Protein AF-A0A9P3ENT2-F1 (afdb_monomer_lite)

Radius of gyration: 19.98 Å; chains: 1; bounding box: 58×44×57 Å

Secondary structure (DSSP, 8-state):
-PPPPHHHHHHHHHHHHHHTT-HHHHHHHHHHHHHHHHHHHHHHHHHHHHHHHTT--S----SS-TT---------S--HHHHHHHHHHHHHHHHHHHHHHHHHHHHHTS-HHHHHHHHHHHHHHHHHHHHTTTTS-----S---HHHHHHHHHHHHHHHHHHHHHHHHHHHHT---SS-GGG--PBPPPPHHHHT-SSHHHHHHHHHHH-----BHHHHHHHHHTT-----

Structure (mmCIF, N/CA/C/O backbone):
data_AF-A0A9P3ENT2-F1
#
_entry.id   AF-A0A9P3ENT2-F1
#
loop_
_atom_site.group_PDB
_atom_site.id
_atom_site.type_symbol
_atom_site.label_atom_id
_atom_site.label_alt_id
_atom_site.label_comp_id
_atom_site.label_asym_id
_atom_site.label_entity_id
_atom_site.label_seq_id
_atom_site.pdbx_PDB_ins_code
_atom_site.Cartn_x
_atom_site.Cartn_y
_atom_site.Cartn_z
_atom_site.occupancy
_atom_site.B_iso_or_equiv
_atom_site.auth_seq_id
_atom_site.auth_comp_id
_atom_site.auth_asym_id
_atom_site.auth_atom_id
_atom_site.pdbx_PDB_model_num
ATOM 1 N N . MET A 1 1 ? 5.872 17.452 -9.840 1.00 39.31 1 MET A N 1
ATOM 2 C CA . MET A 1 1 ? 6.076 16.767 -8.551 1.00 39.31 1 MET A CA 1
ATOM 3 C C . MET A 1 1 ? 4.708 16.609 -7.936 1.00 39.31 1 MET A C 1
ATOM 5 O O . MET A 1 1 ? 4.062 17.626 -7.708 1.00 39.31 1 MET A O 1
ATOM 9 N N . ASP A 1 2 ? 4.246 15.378 -7.755 1.00 59.34 2 ASP A N 1
ATOM 10 C CA . ASP A 1 2 ? 2.979 15.128 -7.073 1.00 59.34 2 ASP A CA 1
ATOM 11 C C . ASP A 1 2 ? 3.097 15.637 -5.634 1.00 59.34 2 ASP A C 1
ATOM 13 O O . ASP A 1 2 ? 4.066 15.344 -4.931 1.00 59.34 2 ASP A O 1
ATOM 17 N N . THR A 1 3 ? 2.156 16.476 -5.215 1.00 83.50 3 THR A N 1
ATOM 18 C CA . THR A 1 3 ? 2.138 17.027 -3.863 1.00 83.50 3 THR A CA 1
ATOM 19 C C . THR A 1 3 ? 1.815 15.916 -2.868 1.00 83.50 3 THR A C 1
ATOM 21 O O . THR A 1 3 ? 0.829 15.189 -3.013 1.00 83.50 3 THR A O 1
ATOM 24 N N . LEU A 1 4 ? 2.666 15.772 -1.851 1.00 90.00 4 LEU A N 1
ATOM 25 C CA . LEU A 1 4 ? 2.459 14.804 -0.781 1.00 90.00 4 LEU A CA 1
ATOM 26 C C . LEU A 1 4 ? 1.213 15.184 0.027 1.00 90.00 4 LEU A C 1
ATOM 28 O O . LEU A 1 4 ? 1.087 16.310 0.512 1.00 90.00 4 LEU A O 1
ATOM 32 N N . ALA A 1 5 ? 0.294 14.239 0.179 1.00 94.00 5 ALA A N 1
ATOM 33 C CA . ALA A 1 5 ? -0.935 14.406 0.926 1.00 94.00 5 ALA A CA 1
ATOM 34 C C . ALA A 1 5 ? -0.629 14.601 2.421 1.00 94.00 5 ALA A C 1
ATOM 36 O O . ALA A 1 5 ? 0.235 13.910 2.973 1.00 94.00 5 ALA A O 1
ATOM 37 N N . PRO A 1 6 ? -1.346 15.508 3.108 1.00 95.62 6 PRO A N 1
ATOM 38 C CA . PRO A 1 6 ? -1.098 15.789 4.517 1.00 95.62 6 PRO A CA 1
ATOM 39 C C . PRO A 1 6 ? -1.309 14.555 5.398 1.00 95.62 6 PRO A C 1
ATOM 41 O O . PRO A 1 6 ? -0.536 14.339 6.325 1.00 95.62 6 PRO A O 1
ATOM 44 N N . GLU A 1 7 ? -2.297 13.707 5.102 1.00 95.94 7 GLU A N 1
ATOM 45 C CA . GLU A 1 7 ? -2.526 12.475 5.858 1.00 95.94 7 GLU A CA 1
ATOM 46 C C . GLU A 1 7 ? -1.346 11.495 5.781 1.00 95.94 7 GLU A C 1
ATOM 48 O O . GLU A 1 7 ? -0.978 10.904 6.800 1.00 95.94 7 GLU A O 1
ATOM 53 N N . LEU A 1 8 ? -0.709 11.389 4.611 1.00 97.25 8 LEU A N 1
ATOM 54 C CA . LEU A 1 8 ? 0.444 10.527 4.390 1.00 97.25 8 LEU A CA 1
ATOM 55 C C . LEU A 1 8 ? 1.669 11.087 5.111 1.00 97.25 8 LEU A C 1
ATOM 57 O O . LEU A 1 8 ? 2.354 10.353 5.820 1.00 97.25 8 LEU A O 1
ATOM 61 N N . LEU A 1 9 ? 1.897 12.399 5.013 1.00 97.38 9 LEU A N 1
ATOM 62 C CA . LEU A 1 9 ? 2.959 13.075 5.757 1.00 97.38 9 LEU A CA 1
ATOM 63 C C . LEU A 1 9 ? 2.797 12.880 7.274 1.00 97.38 9 LEU A C 1
ATOM 65 O O . LEU A 1 9 ? 3.761 12.543 7.963 1.00 97.38 9 LEU A O 1
ATOM 69 N N . LEU A 1 10 ? 1.582 13.052 7.802 1.00 97.50 10 LEU A N 1
ATOM 70 C CA . LEU A 1 10 ? 1.278 12.846 9.221 1.00 97.50 10 LEU A CA 1
ATOM 71 C C . LEU A 1 10 ? 1.498 11.387 9.649 1.00 97.50 10 LEU A C 1
ATOM 73 O O . LEU A 1 10 ? 2.060 11.143 10.712 1.00 97.50 10 LEU A O 1
ATOM 77 N N . ALA A 1 11 ? 1.129 10.410 8.819 1.00 97.25 11 ALA A N 1
ATOM 78 C CA . ALA A 1 11 ? 1.398 9.004 9.116 1.00 97.25 11 ALA A CA 1
ATOM 79 C C . ALA A 1 11 ? 2.904 8.686 9.104 1.00 97.25 11 ALA A C 1
ATOM 81 O O . ALA A 1 11 ? 3.399 8.046 10.032 1.00 97.25 11 ALA A O 1
ATOM 82 N N . MET A 1 12 ? 3.650 9.174 8.105 1.00 96.88 12 MET A N 1
ATOM 83 C CA . MET A 1 12 ? 5.107 8.991 8.003 1.00 96.88 12 MET A CA 1
ATOM 84 C C . MET A 1 12 ? 5.856 9.635 9.178 1.00 96.88 12 MET A C 1
ATOM 86 O O . MET A 1 12 ? 6.775 9.048 9.747 1.00 96.88 12 MET A O 1
ATOM 90 N N . THR A 1 13 ? 5.452 10.842 9.570 1.00 96.81 13 THR A N 1
ATOM 91 C CA . THR A 1 13 ? 6.015 11.522 10.746 1.00 96.81 13 THR A CA 1
ATOM 92 C C . THR A 1 13 ? 5.622 10.825 12.047 1.00 96.81 13 THR A C 1
ATOM 94 O O . THR A 1 13 ? 6.467 10.677 12.929 1.00 96.81 13 THR A O 1
ATOM 97 N N . GLY A 1 14 ? 4.385 10.331 12.147 1.00 95.56 14 GLY A N 1
ATOM 98 C CA . GLY A 1 14 ? 3.896 9.545 13.278 1.00 95.56 14 GLY A CA 1
ATOM 99 C C . GLY A 1 14 ? 4.727 8.288 13.507 1.00 95.56 14 GLY A C 1
ATOM 100 O O . GLY A 1 14 ? 5.276 8.110 14.595 1.00 95.56 14 GLY A O 1
ATOM 101 N N . ILE A 1 15 ? 4.912 7.459 12.473 1.00 94.12 15 ILE A N 1
ATOM 102 C CA . ILE A 1 15 ? 5.718 6.235 12.588 1.00 94.12 15 ILE A CA 1
ATOM 103 C C . ILE A 1 15 ? 7.194 6.551 12.884 1.00 94.12 15 ILE A C 1
ATOM 105 O O . ILE A 1 15 ? 7.823 5.865 13.689 1.00 94.12 15 ILE A O 1
ATOM 109 N N . GLY A 1 16 ? 7.734 7.649 12.341 1.00 94.38 16 GLY A N 1
ATOM 110 C CA . GLY A 1 16 ? 9.063 8.152 12.702 1.00 94.38 16 GLY A CA 1
ATOM 111 C C . GLY A 1 16 ? 9.182 8.549 14.180 1.00 94.38 16 GLY A C 1
ATOM 112 O O . GLY A 1 16 ? 10.185 8.238 14.824 1.00 94.38 16 GLY A O 1
ATOM 113 N N . ALA A 1 17 ? 8.153 9.180 14.754 1.00 94.19 17 ALA A N 1
ATOM 114 C CA . ALA A 1 17 ? 8.106 9.509 16.179 1.00 94.19 17 ALA A CA 1
ATOM 115 C C . ALA A 1 17 ? 8.066 8.248 17.062 1.00 94.19 17 ALA A C 1
ATOM 117 O O . ALA A 1 17 ? 8.734 8.217 18.097 1.00 94.19 17 ALA A O 1
ATOM 118 N N . PHE A 1 18 ? 7.368 7.186 16.634 1.00 88.38 18 PHE A N 1
ATOM 119 C CA . PHE A 1 18 ? 7.410 5.880 17.308 1.00 88.38 18 PHE A CA 1
ATOM 120 C C . PHE A 1 18 ? 8.824 5.288 17.328 1.00 88.38 18 PHE A C 1
ATOM 122 O O . PHE A 1 18 ? 9.288 4.886 18.395 1.00 88.38 18 PHE A O 1
ATOM 129 N N . PHE A 1 19 ? 9.546 5.307 16.200 1.00 89.69 19 PHE A N 1
ATOM 130 C CA . PHE A 1 19 ? 10.943 4.844 16.145 1.00 89.69 19 PHE A CA 1
ATOM 131 C C . PHE A 1 19 ? 11.896 5.679 17.011 1.00 89.69 19 PHE A C 1
ATOM 133 O O . PHE A 1 19 ? 12.911 5.169 17.480 1.00 89.69 19 PHE A O 1
ATOM 140 N N . ARG A 1 20 ? 11.559 6.946 17.273 1.00 93.00 20 ARG A N 1
ATOM 141 C CA . ARG A 1 20 ? 12.298 7.829 18.190 1.00 93.00 20 ARG A CA 1
ATOM 142 C C . ARG A 1 20 ? 11.800 7.784 19.638 1.00 93.00 20 ARG A C 1
ATOM 144 O O . ARG A 1 20 ? 12.229 8.602 20.444 1.00 93.00 20 ARG A O 1
ATOM 151 N N . MET A 1 21 ? 10.922 6.839 19.979 1.00 87.00 21 MET A N 1
ATOM 152 C CA . MET A 1 21 ? 10.337 6.663 21.317 1.00 87.00 21 MET A CA 1
ATOM 153 C C . MET A 1 21 ? 9.498 7.855 21.816 1.00 87.00 21 MET A C 1
ATOM 155 O O . MET A 1 21 ? 9.140 7.924 22.992 1.00 87.00 21 MET A O 1
ATOM 159 N N . GLU A 1 22 ? 9.084 8.763 20.931 1.00 92.19 22 GLU A N 1
ATOM 160 C CA . GLU A 1 22 ? 8.206 9.895 21.247 1.00 92.19 22 GLU A CA 1
ATOM 161 C C . GLU A 1 22 ? 6.725 9.479 21.142 1.00 92.19 22 GLU A C 1
ATOM 163 O O . GLU A 1 22 ? 5.944 10.062 20.386 1.00 92.19 22 GLU A O 1
ATOM 168 N N . LYS A 1 23 ? 6.321 8.453 21.912 1.00 88.31 23 LYS A N 1
ATOM 169 C CA . LYS A 1 23 ? 5.012 7.775 21.777 1.00 88.31 23 LYS A CA 1
ATOM 170 C C . LYS A 1 23 ? 3.814 8.729 21.788 1.00 88.31 23 LYS A C 1
ATOM 172 O O . LYS A 1 23 ? 2.919 8.580 20.966 1.00 88.31 23 LYS A O 1
ATOM 177 N N . LYS A 1 24 ? 3.800 9.727 22.683 1.00 91.94 24 LYS A N 1
ATOM 178 C CA . LYS A 1 24 ? 2.697 10.701 22.780 1.00 91.94 24 LYS A CA 1
ATOM 179 C C . LYS A 1 24 ? 2.480 11.442 21.456 1.00 91.94 24 LYS A C 1
ATOM 181 O O . LYS A 1 24 ? 1.364 11.467 20.950 1.00 91.94 24 LYS A O 1
ATOM 186 N N . LYS A 1 25 ? 3.553 11.982 20.873 1.00 93.31 25 LYS A N 1
ATOM 187 C CA . LYS A 1 25 ? 3.491 12.671 19.577 1.00 93.31 25 LYS A CA 1
ATOM 188 C C . LYS A 1 25 ? 3.159 11.703 18.444 1.00 93.31 25 LYS A C 1
ATOM 190 O O . LYS A 1 25 ? 2.385 12.054 17.563 1.00 93.31 25 LYS A O 1
ATOM 195 N N . GLY A 1 26 ? 3.699 10.482 18.491 1.00 92.94 26 GLY A N 1
ATOM 196 C CA . GLY A 1 26 ? 3.348 9.416 17.549 1.00 92.94 26 GLY A CA 1
ATOM 197 C C . GLY A 1 26 ? 1.840 9.159 17.509 1.00 92.94 26 GLY A C 1
ATOM 198 O O . GLY A 1 26 ? 1.249 9.155 16.431 1.00 92.94 26 GLY A O 1
ATOM 199 N N . TYR A 1 27 ? 1.197 9.047 18.676 1.00 92.31 27 TYR A N 1
ATOM 200 C CA . TYR A 1 27 ? -0.253 8.874 18.775 1.00 92.31 27 TYR A CA 1
ATOM 201 C C . TYR A 1 27 ? -1.051 10.112 18.347 1.00 92.31 27 TYR A C 1
ATOM 203 O O . TYR A 1 27 ? -2.066 9.963 17.671 1.00 92.31 27 TYR A O 1
ATOM 211 N N . GLU A 1 28 ? -0.607 11.326 18.683 1.00 95.00 28 GLU A N 1
ATOM 212 C CA . GLU A 1 28 ? -1.255 12.565 18.220 1.00 95.00 28 GLU A CA 1
ATOM 213 C C . GLU A 1 28 ? -1.271 12.647 16.682 1.00 95.00 28 GLU A C 1
ATOM 215 O O . GLU A 1 28 ? -2.315 12.915 16.081 1.00 95.00 28 GLU A O 1
ATOM 220 N N . LEU A 1 29 ? -0.140 12.338 16.040 1.00 96.56 29 LEU A N 1
ATOM 221 C CA . LEU A 1 29 ? -0.003 12.308 14.580 1.00 96.56 29 LEU A CA 1
ATOM 222 C C . LEU A 1 29 ? -0.817 11.171 13.945 1.00 96.56 29 LEU A C 1
ATOM 224 O O . LEU A 1 29 ? -1.493 11.391 12.937 1.00 96.56 29 LEU A O 1
ATOM 228 N N . TYR A 1 30 ? -0.809 9.983 14.559 1.00 94.50 30 TYR A N 1
ATOM 229 C CA . TYR A 1 30 ? -1.641 8.845 14.157 1.00 94.50 30 TYR A CA 1
ATOM 230 C C . TYR A 1 30 ? -3.130 9.216 14.152 1.00 94.50 30 TYR A C 1
ATOM 232 O O . TYR A 1 30 ? -3.806 9.031 13.141 1.00 94.50 30 TYR A O 1
ATOM 240 N N . LEU A 1 31 ? -3.639 9.796 15.245 1.00 95.06 31 LEU A N 1
ATOM 241 C CA . LEU A 1 31 ? -5.047 10.179 15.366 1.00 95.06 31 LEU A CA 1
ATOM 242 C C . LEU A 1 31 ? -5.429 11.268 14.358 1.00 95.06 31 LEU A C 1
ATOM 244 O O . LEU A 1 31 ? -6.495 11.184 13.744 1.00 95.06 31 LEU A O 1
ATOM 248 N N . ALA A 1 32 ? -4.561 12.264 14.153 1.00 97.25 32 ALA A N 1
ATOM 249 C CA . ALA A 1 32 ? -4.785 13.320 13.171 1.00 97.25 32 ALA A CA 1
ATOM 250 C C . ALA A 1 32 ? -4.865 12.760 11.741 1.00 97.25 32 ALA A C 1
ATOM 252 O O . ALA A 1 32 ? -5.827 13.038 11.023 1.00 97.25 32 ALA A O 1
ATOM 253 N N . SER A 1 33 ? -3.899 11.925 11.348 1.00 97.19 33 SER A N 1
ATOM 254 C CA . SER A 1 33 ? -3.873 11.275 10.033 1.00 97.19 33 SER A CA 1
ATOM 255 C C . SER A 1 33 ? -5.090 10.367 9.820 1.00 97.19 33 SER A C 1
ATOM 257 O O . SER A 1 33 ? -5.802 10.507 8.821 1.00 97.19 33 SER A O 1
ATOM 259 N N . LYS A 1 34 ? -5.409 9.512 10.804 1.00 96.00 34 LYS A N 1
ATOM 260 C CA . LYS A 1 34 ? -6.578 8.620 10.766 1.00 96.00 34 LYS A CA 1
ATOM 261 C C . LYS A 1 34 ? -7.875 9.401 10.573 1.00 96.00 34 LYS A C 1
ATOM 263 O O . LYS A 1 34 ? -8.702 9.010 9.751 1.00 96.00 34 LYS A O 1
ATOM 268 N N . LYS A 1 35 ? -8.057 10.518 11.284 1.00 96.69 35 LYS A N 1
ATOM 269 C CA . LYS A 1 35 ? -9.258 11.359 11.165 1.00 96.69 35 LYS A CA 1
ATOM 270 C C . LYS A 1 35 ? -9.427 11.937 9.756 1.00 96.69 35 LYS A C 1
ATOM 272 O O . LYS A 1 35 ? -10.545 11.992 9.256 1.00 96.69 35 LYS A O 1
ATOM 277 N N . ILE A 1 36 ? -8.334 12.342 9.108 1.00 96.50 36 ILE A N 1
ATOM 278 C CA . ILE A 1 36 ? -8.373 12.869 7.735 1.00 96.50 36 ILE A CA 1
ATOM 279 C C . ILE A 1 36 ? -8.733 11.756 6.742 1.00 96.50 36 ILE A C 1
ATOM 281 O O . ILE A 1 36 ? -9.645 11.930 5.935 1.00 96.50 36 ILE A O 1
ATOM 285 N N . VAL A 1 37 ? -8.066 10.599 6.822 1.00 95.56 37 VAL A N 1
ATOM 286 C CA . VAL A 1 37 ? -8.324 9.464 5.916 1.00 95.56 37 VAL A CA 1
ATOM 287 C C . VAL A 1 37 ? -9.748 8.944 6.049 1.00 95.56 37 VAL A C 1
ATOM 289 O O . VAL A 1 37 ? -10.435 8.780 5.043 1.00 95.56 37 VAL A O 1
ATOM 292 N N . THR A 1 38 ? -10.208 8.703 7.277 1.00 93.81 38 THR A N 1
ATOM 293 C CA . THR A 1 38 ? -11.568 8.202 7.532 1.00 93.81 38 THR A CA 1
ATOM 294 C C . THR A 1 38 ? -12.618 9.157 6.980 1.00 93.81 38 THR A C 1
ATOM 296 O O . THR A 1 38 ? -13.509 8.725 6.255 1.00 93.81 38 THR A O 1
ATOM 299 N N . HIS A 1 39 ? -12.445 10.461 7.197 1.00 93.81 39 HIS A N 1
ATOM 300 C CA . HIS A 1 39 ? -13.319 11.475 6.623 1.00 93.81 39 HIS A CA 1
ATOM 301 C C . HIS A 1 39 ? -13.331 11.451 5.082 1.00 93.81 39 HIS A C 1
ATOM 303 O O . HIS A 1 39 ? -14.403 11.509 4.481 1.00 93.81 39 HIS A O 1
ATOM 309 N N . HIS A 1 40 ? -12.176 11.311 4.418 1.00 91.44 40 HIS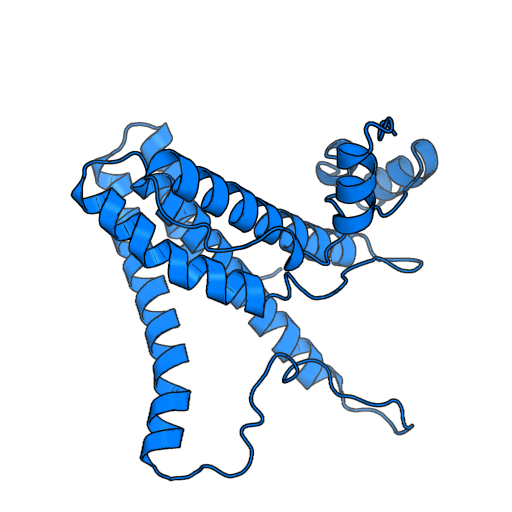 A N 1
ATOM 310 C CA . HIS A 1 40 ? -12.127 11.181 2.953 1.00 91.44 40 HIS A CA 1
ATOM 311 C C . HIS A 1 40 ? -12.853 9.924 2.449 1.00 91.44 40 HIS A C 1
ATOM 313 O O . HIS A 1 40 ? -13.598 9.987 1.469 1.00 91.44 40 HIS A O 1
ATOM 319 N N . LEU A 1 41 ? -12.678 8.787 3.127 1.00 91.44 41 LEU A N 1
ATOM 320 C CA . LEU A 1 41 ? -13.335 7.527 2.765 1.00 91.44 41 LEU A CA 1
ATOM 321 C C . LEU A 1 41 ? -14.851 7.577 2.982 1.00 91.44 41 LEU A C 1
ATOM 323 O O . LEU A 1 41 ? -15.617 7.083 2.149 1.00 91.44 41 LEU A O 1
ATOM 327 N N . GLU A 1 42 ? -15.295 8.219 4.061 1.00 89.69 42 GLU A N 1
ATOM 328 C CA . GLU A 1 42 ? -16.710 8.466 4.329 1.00 89.69 42 GLU A CA 1
ATOM 329 C C . GLU A 1 42 ? -17.329 9.356 3.253 1.00 89.69 42 GLU A C 1
ATOM 331 O O . GLU A 1 42 ? -18.370 9.011 2.698 1.00 89.69 42 GLU A O 1
ATOM 336 N N . GLN A 1 43 ? -16.690 10.475 2.900 1.00 85.81 43 GLN A N 1
ATOM 337 C CA . GLN A 1 43 ? -17.191 11.363 1.847 1.00 85.81 43 GLN A CA 1
ATOM 338 C C . GLN A 1 43 ? -17.355 10.638 0.511 1.00 85.81 43 GLN A C 1
ATOM 340 O O . GLN A 1 43 ? -18.393 10.769 -0.143 1.00 85.81 43 GLN A O 1
ATOM 345 N N . ARG A 1 44 ? -16.366 9.820 0.143 1.00 83.50 44 ARG A N 1
ATOM 346 C CA . ARG A 1 44 ? -16.403 9.020 -1.082 1.00 83.50 44 ARG A CA 1
ATOM 347 C C . ARG A 1 44 ? -17.543 8.001 -1.081 1.00 83.50 44 ARG A C 1
ATOM 349 O O . ARG A 1 44 ? -18.195 7.820 -2.103 1.00 83.50 44 ARG A O 1
ATOM 356 N N . SER A 1 45 ? -17.813 7.379 0.065 1.00 78.69 45 SER A N 1
ATOM 357 C CA . SER A 1 45 ? -18.893 6.393 0.215 1.00 78.69 45 SER A CA 1
ATOM 358 C C . SER A 1 45 ? -20.285 7.038 0.273 1.00 78.69 45 SER A C 1
ATOM 360 O O . SER A 1 45 ? -21.269 6.433 -0.146 1.00 78.69 45 SER A O 1
ATOM 362 N N . ARG A 1 46 ? -20.392 8.280 0.766 1.00 77.75 46 ARG A N 1
ATOM 363 C CA . ARG A 1 46 ? -21.671 9.000 0.909 1.00 77.75 46 ARG A CA 1
ATOM 364 C C . ARG A 1 46 ? -22.269 9.435 -0.428 1.00 77.75 46 ARG A C 1
ATOM 366 O O . ARG A 1 46 ? -23.486 9.370 -0.578 1.00 77.75 46 ARG A O 1
ATOM 373 N N . MET A 1 47 ? -21.449 9.864 -1.390 1.00 71.56 47 MET A N 1
ATOM 374 C CA . MET A 1 47 ? -21.940 10.390 -2.674 1.00 71.56 47 MET A CA 1
ATOM 375 C C . MET A 1 47 ? -22.794 9.379 -3.469 1.00 71.56 47 MET A C 1
ATOM 377 O O . MET A 1 47 ? -23.909 9.740 -3.856 1.00 71.56 47 MET A O 1
ATOM 381 N N . PRO A 1 48 ? -22.368 8.112 -3.659 1.00 74.62 48 PRO A N 1
ATOM 382 C CA . PRO A 1 48 ? -23.194 7.103 -4.322 1.00 74.62 48 PRO A CA 1
ATOM 383 C C . PRO A 1 48 ? -24.496 6.796 -3.571 1.00 74.62 48 PRO A C 1
ATOM 385 O O . PRO A 1 48 ? -25.543 6.656 -4.194 1.00 74.62 48 PRO A O 1
ATOM 388 N N . ILE A 1 49 ? -24.457 6.733 -2.234 1.00 75.50 49 ILE A N 1
ATOM 389 C CA . ILE A 1 49 ? -25.625 6.391 -1.403 1.00 75.50 49 ILE A CA 1
ATOM 390 C C . ILE A 1 49 ? -26.711 7.467 -1.501 1.00 75.50 49 ILE A C 1
ATOM 392 O O . ILE A 1 49 ? -27.890 7.143 -1.627 1.00 75.50 49 ILE A O 1
ATOM 396 N N . VAL A 1 50 ? -26.326 8.746 -1.491 1.00 73.00 50 VAL A N 1
ATOM 397 C CA . VAL A 1 50 ? -27.275 9.852 -1.690 1.00 73.00 50 VAL A CA 1
ATOM 398 C C . VAL A 1 50 ? -27.883 9.793 -3.094 1.00 73.00 50 VAL A C 1
ATOM 400 O O . VAL A 1 50 ? -29.089 9.974 -3.239 1.00 73.00 50 VAL A O 1
ATOM 403 N N . GLY A 1 51 ? -27.088 9.467 -4.119 1.00 72.25 51 GLY A N 1
ATOM 404 C CA . GLY A 1 51 ? -27.590 9.266 -5.483 1.00 72.25 51 GLY A CA 1
ATOM 405 C C . GLY A 1 51 ? -28.630 8.141 -5.588 1.00 72.25 51 GLY A C 1
ATOM 406 O O . GLY A 1 51 ? -29.655 8.315 -6.250 1.00 72.25 51 GLY A O 1
ATOM 407 N N . LEU A 1 52 ? -28.407 7.028 -4.877 1.00 75.25 52 LEU A N 1
ATOM 408 C CA . LEU A 1 52 ? -29.357 5.913 -4.777 1.00 75.25 52 LEU A CA 1
ATOM 409 C C . LEU A 1 52 ? -30.647 6.319 -4.050 1.00 75.25 52 LEU A C 1
ATOM 411 O O . LEU A 1 52 ? -31.739 6.023 -4.531 1.00 75.25 52 LEU A O 1
ATOM 415 N N . ALA A 1 53 ? -30.536 7.027 -2.923 1.00 75.19 53 ALA A N 1
ATOM 416 C CA . ALA A 1 53 ? -31.688 7.489 -2.145 1.00 75.19 53 ALA A CA 1
ATOM 417 C C . ALA A 1 53 ? -32.573 8.481 -2.924 1.00 75.19 53 ALA A C 1
ATOM 419 O O . ALA A 1 53 ? -33.786 8.505 -2.740 1.00 75.19 53 ALA A O 1
ATOM 420 N N . MET A 1 54 ? -31.972 9.266 -3.821 1.00 77.62 54 MET A N 1
ATOM 421 C CA . MET A 1 54 ? -32.664 10.253 -4.657 1.00 77.62 54 MET A CA 1
ATOM 422 C C . MET A 1 54 ? -33.266 9.660 -5.945 1.00 77.62 54 MET A C 1
ATOM 424 O O . MET A 1 54 ? -33.766 10.408 -6.782 1.00 77.62 54 MET A O 1
ATOM 428 N N . GLY A 1 55 ? -33.226 8.334 -6.132 1.00 61.12 55 GLY A N 1
ATOM 429 C CA . GLY A 1 55 ? -33.879 7.653 -7.259 1.00 61.12 55 GLY A CA 1
ATOM 430 C C . GLY A 1 55 ? -33.209 7.862 -8.622 1.00 61.12 55 GLY A C 1
ATOM 431 O O . GLY A 1 55 ? -33.769 7.469 -9.645 1.00 61.12 55 GLY A O 1
ATOM 432 N N . SER A 1 56 ? -32.000 8.431 -8.664 1.00 58.81 56 SER A N 1
ATOM 433 C CA . SER A 1 56 ? -31.236 8.652 -9.899 1.00 58.81 56 SER A CA 1
ATOM 434 C C . SER A 1 56 ? -30.465 7.382 -10.286 1.00 58.81 56 SER A C 1
ATOM 436 O O . SER A 1 56 ? -29.239 7.339 -10.323 1.00 58.81 56 SER A O 1
ATOM 438 N N . ALA A 1 57 ? -31.200 6.290 -10.506 1.00 54.09 57 ALA A N 1
ATOM 439 C CA . ALA A 1 57 ? -30.658 4.960 -10.789 1.00 54.09 57 ALA A CA 1
ATOM 440 C C . ALA A 1 57 ? -30.448 4.694 -12.294 1.00 54.09 57 ALA A C 1
ATOM 442 O O . ALA A 1 57 ? -30.452 3.543 -12.734 1.00 54.09 57 ALA A O 1
ATOM 443 N N . SER A 1 58 ? -30.275 5.724 -13.127 1.00 46.25 58 SER A N 1
ATOM 444 C CA . SER A 1 58 ? -29.955 5.498 -14.537 1.00 46.25 58 SER A CA 1
ATOM 445 C C . SER A 1 58 ? -28.459 5.206 -14.706 1.00 46.25 58 SER A C 1
ATOM 447 O O . SER A 1 58 ? -27.651 6.127 -14.797 1.00 46.25 58 SER A O 1
ATOM 449 N N . ARG A 1 59 ? -28.147 3.906 -14.836 1.00 45.28 59 ARG A N 1
ATOM 450 C CA . ARG A 1 59 ? -26.866 3.288 -15.252 1.00 45.28 59 ARG A CA 1
ATOM 451 C C . ARG A 1 59 ? -25.786 3.137 -14.175 1.00 45.28 59 ARG A C 1
ATOM 453 O O . ARG A 1 59 ? -24.674 3.627 -14.327 1.00 45.28 59 ARG A O 1
ATOM 460 N N . LEU A 1 60 ? -26.059 2.341 -13.146 1.00 43.03 60 LEU A N 1
ATOM 461 C CA . LEU A 1 60 ? -24.987 1.672 -12.405 1.00 43.03 60 LEU A CA 1
ATOM 462 C C . LEU A 1 60 ? -24.946 0.211 -12.855 1.00 43.03 60 LEU A C 1
ATOM 464 O O . LEU A 1 60 ? -25.722 -0.616 -12.385 1.00 43.03 60 LEU A O 1
ATOM 468 N N . GLN A 1 61 ? -24.071 -0.098 -13.815 1.00 36.53 61 GLN A N 1
ATOM 469 C CA . GLN A 1 61 ? -23.658 -1.484 -14.011 1.00 36.53 61 GLN A CA 1
ATOM 470 C C . GLN A 1 61 ? -22.890 -1.930 -12.755 1.00 36.53 61 GLN A C 1
ATOM 472 O O . GLN A 1 61 ? -22.006 -1.200 -12.294 1.00 36.53 61 GLN A O 1
ATOM 477 N N . PRO A 1 62 ? -23.203 -3.101 -12.182 1.00 44.34 62 PRO A N 1
ATOM 478 C CA . PRO A 1 62 ? -22.419 -3.659 -11.097 1.00 44.34 62 PRO A CA 1
ATOM 479 C C . PRO A 1 62 ? -21.122 -4.246 -11.670 1.00 44.34 62 PRO A C 1
ATOM 481 O O . PRO A 1 62 ? -21.163 -5.178 -12.467 1.00 44.34 62 PRO A O 1
ATOM 484 N N . GLY A 1 63 ? -19.972 -3.722 -11.237 1.00 34.00 63 GLY A N 1
ATOM 485 C CA . GLY A 1 63 ? -18.680 -4.403 -11.362 1.00 34.00 63 GLY A CA 1
ATOM 486 C C . GLY A 1 63 ? -17.584 -3.609 -12.071 1.00 34.00 63 GLY A C 1
ATOM 487 O O . GLY A 1 63 ? -17.723 -3.283 -13.238 1.00 34.00 63 GLY A O 1
ATOM 488 N N . ILE A 1 64 ? -16.487 -3.348 -11.344 1.00 45.81 64 ILE A N 1
ATOM 489 C CA . ILE A 1 64 ? -15.051 -3.492 -11.703 1.00 45.81 64 ILE A CA 1
ATOM 490 C C . ILE A 1 64 ? -14.507 -2.807 -12.995 1.00 45.81 64 ILE A C 1
ATOM 492 O O . ILE A 1 64 ? -13.297 -2.649 -13.123 1.00 45.81 64 ILE A O 1
ATOM 496 N N . HIS A 1 65 ? -15.335 -2.296 -13.907 1.00 35.69 65 HIS A N 1
ATOM 497 C CA . HIS A 1 65 ? -14.944 -1.833 -15.248 1.00 35.69 65 HIS A CA 1
ATOM 498 C C . HIS A 1 65 ? -15.172 -0.338 -15.526 1.00 35.69 65 HIS A C 1
ATOM 500 O O . HIS A 1 65 ? -14.908 0.114 -16.640 1.00 35.69 65 HIS A O 1
ATOM 506 N N . ALA A 1 66 ? -15.579 0.461 -14.533 1.00 40.81 66 ALA A N 1
ATOM 507 C CA . ALA A 1 66 ? -15.859 1.893 -14.720 1.00 40.81 66 ALA A CA 1
ATOM 508 C C . ALA A 1 66 ? -14.626 2.765 -15.059 1.00 40.81 66 ALA A C 1
ATOM 510 O O . ALA A 1 66 ? -14.783 3.960 -15.281 1.00 40.81 66 ALA A O 1
ATOM 511 N N . LEU A 1 67 ? -13.423 2.183 -15.129 1.00 46.41 67 LEU A N 1
ATOM 512 C CA . LEU A 1 67 ? -12.196 2.882 -15.528 1.00 46.41 67 LEU A CA 1
ATOM 513 C C . LEU A 1 67 ? -11.594 2.419 -16.864 1.00 46.41 67 LEU A C 1
ATOM 515 O O . LEU A 1 67 ? -10.695 3.084 -17.348 1.00 46.41 67 LEU A O 1
ATOM 519 N N . ASN A 1 68 ? -12.067 1.333 -17.492 1.00 38.72 68 ASN A N 1
ATOM 520 C CA . ASN A 1 68 ? -11.400 0.777 -18.683 1.00 38.72 68 ASN A CA 1
ATOM 521 C C . ASN A 1 68 ? -12.378 0.219 -19.726 1.00 38.72 68 ASN A C 1
ATOM 523 O O . ASN A 1 68 ? -12.339 -0.961 -20.066 1.00 38.72 68 ASN A O 1
ATOM 527 N N . SER A 1 69 ? -13.261 1.067 -20.253 1.00 36.84 69 SER A N 1
ATOM 528 C CA . SER A 1 69 ? -14.046 0.736 -21.448 1.00 36.84 69 SER A CA 1
ATOM 529 C C . SER A 1 69 ? -13.908 1.839 -22.494 1.00 36.84 69 SER A C 1
ATOM 531 O O . SER A 1 69 ? -14.782 2.691 -22.610 1.00 36.84 69 SER A O 1
ATOM 533 N N . ILE A 1 70 ? -12.820 1.823 -23.267 1.00 41.28 70 ILE A N 1
ATOM 534 C CA . ILE A 1 70 ? -12.794 2.471 -24.583 1.00 41.28 70 ILE A CA 1
ATOM 535 C C . ILE A 1 70 ? -12.369 1.402 -25.586 1.00 41.28 70 ILE A C 1
ATOM 537 O O . ILE A 1 70 ? -11.197 1.048 -25.697 1.00 41.28 70 ILE A O 1
ATOM 541 N N . ASN A 1 71 ? -13.369 0.850 -26.276 1.00 36.56 71 ASN A N 1
ATOM 542 C CA . ASN A 1 71 ? -13.157 0.160 -27.538 1.00 36.56 71 ASN A CA 1
ATOM 543 C C . ASN A 1 71 ? -12.485 1.139 -28.503 1.00 36.56 71 ASN A C 1
ATOM 545 O O . ASN A 1 71 ? -12.919 2.281 -28.646 1.00 36.56 71 ASN A O 1
ATOM 549 N N . ILE A 1 72 ? -11.428 0.661 -29.150 1.00 48.16 72 ILE A N 1
ATOM 550 C CA . ILE A 1 72 ? -10.738 1.330 -30.244 1.00 48.16 72 ILE A CA 1
ATOM 551 C C . ILE A 1 72 ? -11.740 1.550 -31.377 1.00 48.16 72 ILE A C 1
ATOM 553 O O . ILE A 1 72 ? -12.024 0.606 -32.102 1.00 48.16 72 ILE A O 1
ATOM 557 N N . GLU A 1 73 ? -12.205 2.784 -31.565 1.00 35.66 73 GLU A N 1
ATOM 558 C CA . GLU A 1 73 ? -12.577 3.309 -32.879 1.00 35.66 73 GLU A CA 1
ATOM 559 C C . GLU A 1 73 ? -12.119 4.772 -32.992 1.00 35.66 73 GLU A C 1
ATOM 561 O O . GLU A 1 73 ? -12.217 5.564 -32.058 1.00 35.66 73 GLU A O 1
ATOM 566 N N . HIS A 1 74 ? -11.504 5.073 -34.134 1.00 45.88 74 HIS A N 1
ATOM 567 C CA . HIS A 1 74 ? -10.812 6.308 -34.494 1.00 45.88 74 HIS A CA 1
ATOM 568 C C . HIS A 1 74 ? -11.583 7.611 -34.212 1.00 45.88 74 HIS A C 1
ATOM 570 O O . HIS A 1 74 ? -12.740 7.736 -34.604 1.00 45.88 74 HIS A O 1
ATOM 576 N N . GLY A 1 75 ? -10.874 8.643 -33.727 1.00 33.97 75 GLY A N 1
ATOM 577 C CA . GLY A 1 75 ? -11.289 10.040 -33.924 1.00 33.97 75 GLY A CA 1
ATOM 578 C C . GLY A 1 75 ? -10.766 11.067 -32.912 1.00 33.97 75 GLY A C 1
ATOM 579 O O . GLY A 1 75 ? -11.433 11.346 -31.929 1.00 33.97 75 GLY A O 1
ATOM 580 N N . THR A 1 76 ? -9.615 11.674 -33.227 1.00 43.16 76 THR A N 1
ATOM 581 C CA . THR A 1 76 ? -9.236 13.092 -32.990 1.00 43.16 76 THR A CA 1
ATOM 582 C C . THR A 1 76 ? -9.423 13.753 -31.605 1.00 43.16 76 THR A C 1
ATOM 584 O O . THR A 1 76 ? -10.507 14.189 -31.238 1.00 43.16 76 THR A O 1
ATOM 587 N N . GLU A 1 77 ? -8.279 13.958 -30.935 1.00 49.50 77 GLU A N 1
ATOM 588 C CA . GLU A 1 77 ? -7.822 15.199 -30.271 1.00 49.50 77 GLU A CA 1
ATOM 589 C C . GLU A 1 77 ? -8.803 15.988 -29.368 1.00 49.50 77 GLU A C 1
ATOM 591 O O . GLU A 1 77 ? -9.280 17.044 -29.767 1.00 49.50 77 GLU A O 1
ATOM 596 N N . ASN A 1 78 ? -9.000 15.553 -28.107 1.00 47.06 78 ASN A N 1
ATOM 597 C CA . ASN A 1 78 ? -9.025 16.442 -26.915 1.00 47.06 78 ASN A CA 1
ATOM 598 C C . ASN A 1 78 ? -8.963 15.684 -25.556 1.00 47.06 78 ASN A C 1
ATOM 600 O O . ASN A 1 78 ? -9.618 16.062 -24.585 1.00 47.06 78 ASN A O 1
ATOM 604 N N . ASP A 1 79 ? -8.203 14.588 -25.468 1.00 50.09 79 ASP A N 1
ATOM 605 C CA . ASP A 1 79 ? -8.298 13.611 -24.359 1.00 50.09 79 ASP A CA 1
ATOM 606 C C . ASP A 1 79 ? -7.379 13.912 -23.146 1.00 50.09 79 ASP A C 1
ATOM 608 O O . ASP A 1 79 ? -7.409 13.250 -22.109 1.00 50.09 79 ASP A O 1
ATOM 612 N N . GLY A 1 80 ? -6.538 14.949 -23.233 1.00 54.22 80 GLY A N 1
ATOM 613 C CA . GLY A 1 80 ? -5.496 15.215 -22.229 1.00 54.22 80 GLY A CA 1
ATOM 614 C C . GLY A 1 80 ? -6.022 15.546 -20.824 1.00 54.22 80 GLY A C 1
ATOM 615 O O . GLY A 1 80 ? -5.374 15.215 -19.832 1.00 54.22 80 GLY A O 1
ATOM 616 N N . SER A 1 81 ? -7.203 16.167 -20.715 1.00 61.41 81 SER A N 1
ATOM 617 C CA . SER A 1 81 ? -7.764 16.563 -19.414 1.00 61.41 81 SER A CA 1
ATOM 618 C C . SER A 1 81 ? -8.371 15.394 -18.639 1.00 61.41 81 SER A C 1
ATOM 620 O O . SER A 1 81 ? -8.326 15.404 -17.409 1.00 61.41 81 SER A O 1
ATOM 622 N N . PHE A 1 82 ? -8.948 14.407 -19.330 1.00 53.53 82 PHE A N 1
ATOM 623 C CA . PHE A 1 82 ? -9.571 13.248 -18.692 1.00 53.53 82 PHE A CA 1
ATOM 624 C C . PHE A 1 82 ? -8.502 12.294 -18.146 1.00 53.53 82 PHE A C 1
ATOM 626 O O . PHE A 1 82 ? -8.524 11.959 -16.962 1.00 53.53 82 PHE A O 1
ATOM 633 N N . PHE A 1 83 ? -7.484 11.979 -18.954 1.00 59.25 83 PHE A N 1
ATOM 634 C CA . PHE A 1 83 ? -6.337 11.173 -18.519 1.00 59.25 83 PHE A CA 1
ATOM 635 C C . PHE A 1 83 ? -5.546 11.809 -17.366 1.00 59.25 83 PHE A C 1
ATOM 637 O O . PHE A 1 83 ? -5.107 11.111 -16.450 1.00 59.25 83 PHE A O 1
ATOM 644 N N . ALA A 1 84 ? -5.356 13.133 -17.375 1.00 59.72 84 ALA A N 1
ATOM 645 C CA . ALA A 1 84 ? -4.664 13.826 -16.288 1.00 59.72 84 ALA A CA 1
ATOM 646 C C . ALA A 1 84 ? -5.461 13.790 -14.972 1.00 59.72 84 ALA A C 1
ATOM 648 O O . ALA A 1 84 ? -4.871 13.615 -13.901 1.00 59.72 84 ALA A O 1
ATOM 649 N N . LEU A 1 85 ? -6.790 13.922 -15.049 1.00 59.53 85 LEU A N 1
ATOM 650 C CA . LEU A 1 85 ? -7.674 13.820 -13.890 1.00 59.53 85 LEU A CA 1
ATOM 651 C C . LEU A 1 85 ? -7.649 12.404 -13.306 1.00 59.53 85 LEU A C 1
ATOM 653 O O . LEU A 1 85 ? -7.475 12.254 -12.099 1.00 59.53 85 LEU A O 1
ATOM 657 N N . ASP A 1 86 ? -7.740 11.379 -14.151 1.00 70.50 86 ASP A N 1
ATOM 658 C CA . ASP A 1 86 ? -7.681 9.979 -13.725 1.00 70.50 86 ASP A CA 1
ATOM 659 C C . ASP A 1 86 ? -6.341 9.628 -13.054 1.00 70.50 86 ASP A C 1
ATOM 661 O O . ASP A 1 86 ? -6.296 9.051 -11.963 1.00 70.50 86 ASP A O 1
ATOM 665 N N . LYS A 1 87 ? -5.225 10.092 -13.630 1.00 73.69 87 LYS A N 1
ATOM 666 C CA . LYS A 1 87 ? -3.894 9.943 -13.027 1.00 73.69 87 LYS A CA 1
ATOM 667 C C . LYS A 1 87 ? -3.793 10.646 -11.670 1.00 73.69 87 LYS A C 1
ATOM 669 O O . LYS A 1 87 ? -3.231 10.084 -10.730 1.00 73.69 87 LYS A O 1
ATOM 674 N N . CYS A 1 88 ? -4.339 11.856 -11.546 1.00 70.88 88 CYS A N 1
ATOM 675 C CA . CYS A 1 88 ? -4.339 12.612 -10.293 1.00 70.88 88 CYS A CA 1
ATOM 676 C C . CYS A 1 88 ? -5.170 11.913 -9.204 1.00 70.88 88 CYS A C 1
ATOM 678 O O . CYS A 1 88 ? -4.703 11.747 -8.074 1.00 70.88 88 CYS A O 1
ATOM 680 N N . LEU A 1 89 ? -6.369 11.442 -9.554 1.00 77.25 89 LEU A N 1
ATOM 681 C CA . LEU A 1 89 ? -7.244 10.689 -8.655 1.00 77.25 89 LEU A CA 1
ATOM 682 C C . LEU A 1 89 ? -6.594 9.372 -8.221 1.00 77.25 89 LEU A C 1
ATOM 684 O O . LEU A 1 89 ? -6.590 9.051 -7.032 1.00 77.25 89 LEU A O 1
ATOM 688 N N . SER A 1 90 ? -5.971 8.655 -9.156 1.00 83.75 90 SER A N 1
ATOM 689 C CA . SER A 1 90 ? -5.207 7.439 -8.875 1.00 83.75 90 SER A CA 1
ATOM 690 C C . SER A 1 90 ? -4.027 7.708 -7.936 1.00 83.75 90 SER A C 1
ATOM 692 O O . SER A 1 90 ? -3.833 6.966 -6.973 1.00 83.75 90 SER A O 1
ATOM 694 N N . SER A 1 91 ? -3.282 8.802 -8.147 1.00 89.50 91 SER A N 1
ATOM 695 C CA . SER A 1 91 ? -2.189 9.233 -7.259 1.00 89.50 91 SER A CA 1
ATOM 696 C C . SER A 1 91 ? -2.705 9.549 -5.850 1.00 89.50 91 SER A C 1
ATOM 698 O O . SER A 1 91 ? -2.138 9.082 -4.860 1.00 89.50 91 SER A O 1
ATOM 700 N N . ARG A 1 92 ? -3.840 10.251 -5.721 1.00 91.50 92 ARG A N 1
ATOM 701 C CA . ARG A 1 92 ? -4.436 10.548 -4.410 1.00 91.50 92 ARG A CA 1
ATOM 702 C C . ARG A 1 92 ? -4.913 9.288 -3.690 1.00 91.50 92 ARG A C 1
ATOM 704 O O . ARG A 1 92 ? -4.612 9.119 -2.509 1.00 91.50 92 ARG A O 1
ATOM 711 N N . THR A 1 93 ? -5.620 8.400 -4.384 1.00 93.50 93 THR A N 1
ATOM 712 C CA . THR A 1 93 ? -6.088 7.125 -3.821 1.00 93.50 93 THR A CA 1
ATOM 713 C C . THR A 1 93 ? -4.916 6.243 -3.395 1.00 93.50 93 THR A C 1
ATOM 715 O O . THR A 1 93 ? -4.967 5.638 -2.324 1.00 93.50 93 THR A O 1
ATOM 718 N N . LEU A 1 94 ? -3.825 6.227 -4.168 1.00 96.06 94 LEU A N 1
ATOM 719 C CA . LEU A 1 94 ? -2.597 5.523 -3.803 1.00 96.06 94 LEU A CA 1
ATOM 720 C C . LEU A 1 94 ? -1.996 6.066 -2.502 1.00 96.06 94 LEU A C 1
ATOM 722 O O . LEU A 1 94 ? -1.620 5.283 -1.636 1.00 96.06 94 LEU A O 1
ATOM 726 N N . GLN A 1 95 ? -1.957 7.386 -2.319 1.00 96.56 95 GLN A N 1
ATOM 727 C CA . GLN A 1 95 ? -1.466 7.988 -1.076 1.00 96.56 95 GLN A CA 1
ATOM 728 C C . GLN A 1 95 ? -2.380 7.695 0.126 1.00 96.56 95 GLN A C 1
ATOM 730 O O . GLN A 1 95 ? -1.882 7.486 1.234 1.00 96.56 95 GLN A O 1
ATOM 735 N N . ILE A 1 96 ? -3.702 7.608 -0.069 1.00 96.69 96 ILE A N 1
ATOM 736 C CA . ILE A 1 96 ? -4.634 7.155 0.979 1.00 96.69 96 ILE A CA 1
ATOM 737 C C . ILE A 1 96 ? -4.348 5.694 1.349 1.00 96.69 96 ILE A C 1
ATOM 739 O O . ILE A 1 96 ? -4.254 5.379 2.535 1.00 96.69 96 ILE A O 1
ATOM 743 N N . LEU A 1 97 ? -4.145 4.818 0.358 1.00 97.56 97 LEU A N 1
ATOM 744 C CA . LEU A 1 97 ? -3.763 3.422 0.587 1.00 97.56 97 LEU A CA 1
ATOM 745 C C . LEU A 1 97 ? -2.450 3.338 1.384 1.00 97.56 97 LEU A C 1
ATOM 747 O O . LEU A 1 97 ? -2.403 2.672 2.414 1.00 97.56 97 LEU A O 1
ATOM 751 N N . GLN A 1 98 ? -1.410 4.072 0.972 1.00 98.06 98 GLN A N 1
ATOM 752 C CA . GLN A 1 98 ? -0.132 4.157 1.693 1.00 98.06 98 GLN A CA 1
ATOM 753 C C . GLN A 1 98 ? -0.315 4.647 3.134 1.00 98.06 98 GLN A C 1
ATOM 755 O O . GLN A 1 98 ? 0.293 4.107 4.057 1.00 98.06 98 GLN A O 1
ATOM 760 N N . THR A 1 99 ? -1.188 5.634 3.340 1.00 97.94 99 THR A N 1
ATOM 761 C CA . THR A 1 99 ? -1.506 6.146 4.676 1.00 97.94 99 THR A CA 1
ATOM 762 C C . THR A 1 99 ? -2.141 5.059 5.540 1.00 97.94 99 THR A C 1
ATOM 764 O O . THR A 1 99 ? -1.687 4.840 6.661 1.00 97.94 99 THR A O 1
ATOM 767 N N . LEU A 1 100 ? -3.137 4.331 5.020 1.00 97.38 100 LEU A N 1
ATOM 768 C CA . LEU A 1 100 ? -3.773 3.223 5.738 1.00 97.38 100 LEU A CA 1
ATOM 769 C C . LEU A 1 100 ? -2.777 2.121 6.104 1.00 97.38 100 LEU A C 1
ATOM 771 O O . LEU A 1 100 ? -2.823 1.645 7.234 1.00 97.38 100 LEU A O 1
ATOM 775 N N . ILE A 1 101 ? -1.855 1.752 5.206 1.00 97.50 101 ILE A N 1
ATOM 776 C CA . ILE A 1 101 ? -0.800 0.767 5.504 1.00 97.50 101 ILE A CA 1
ATOM 777 C C . ILE A 1 101 ? -0.001 1.206 6.736 1.00 97.50 101 ILE A C 1
ATOM 779 O O . ILE A 1 101 ? 0.183 0.422 7.665 1.00 97.50 101 ILE A O 1
ATOM 783 N N . ILE A 1 102 ? 0.453 2.464 6.768 1.00 96.75 102 ILE A N 1
ATOM 784 C CA . ILE A 1 102 ? 1.265 2.986 7.875 1.00 96.75 102 ILE A CA 1
ATOM 785 C C . ILE A 1 102 ? 0.438 3.070 9.168 1.00 96.75 102 ILE A C 1
ATOM 787 O O . ILE A 1 102 ? 0.919 2.672 10.229 1.00 96.75 102 ILE A O 1
ATOM 791 N N . LEU A 1 103 ? -0.810 3.547 9.098 1.00 95.69 103 LEU A N 1
ATOM 792 C CA . LEU A 1 103 ? -1.717 3.607 10.250 1.00 95.69 103 LEU A CA 1
ATOM 793 C C . LEU A 1 103 ? -1.983 2.216 10.831 1.00 95.69 103 LEU A C 1
ATOM 795 O O . LEU A 1 103 ? -1.842 2.016 12.037 1.00 95.69 103 LEU A O 1
ATOM 799 N N . MET A 1 104 ? -2.308 1.242 9.982 1.00 95.00 104 MET A N 1
ATOM 800 C CA . MET A 1 104 ? -2.502 -0.138 10.408 1.00 95.00 104 MET A CA 1
ATOM 801 C C . MET A 1 104 ? -1.220 -0.729 10.996 1.00 95.00 104 MET A C 1
ATOM 803 O O . MET A 1 104 ? -1.295 -1.385 12.031 1.00 95.00 104 MET A O 1
ATOM 807 N N . ALA A 1 105 ? -0.046 -0.466 10.413 1.00 93.25 105 ALA A N 1
ATOM 808 C CA . ALA A 1 105 ? 1.235 -0.929 10.950 1.00 93.25 105 ALA A CA 1
ATOM 809 C C . ALA A 1 105 ? 1.520 -0.388 12.359 1.00 93.25 105 ALA A C 1
ATOM 811 O O . ALA A 1 105 ? 1.987 -1.138 13.213 1.00 93.25 105 ALA A O 1
ATOM 812 N N . MET A 1 106 ? 1.195 0.881 12.626 1.00 91.81 106 MET A N 1
ATOM 813 C CA . MET A 1 106 ? 1.317 1.463 13.969 1.00 91.81 106 MET A CA 1
ATOM 814 C C . MET A 1 106 ? 0.321 0.849 14.964 1.00 91.81 106 MET A C 1
ATOM 816 O O . MET A 1 106 ? 0.662 0.638 16.123 1.00 91.81 106 MET A O 1
ATOM 820 N N . ALA A 1 107 ? -0.903 0.561 14.518 1.00 92.06 107 ALA A N 1
ATOM 821 C CA . ALA A 1 107 ? -1.995 0.118 15.380 1.00 92.06 107 ALA A CA 1
ATOM 822 C C . ALA A 1 107 ? -1.986 -1.398 15.674 1.00 92.06 107 ALA A C 1
ATOM 824 O O . ALA A 1 107 ? -2.374 -1.818 16.760 1.00 92.06 107 ALA A O 1
ATOM 825 N N . THR A 1 108 ? -1.493 -2.212 14.735 1.00 89.94 108 THR A N 1
ATOM 826 C CA . THR A 1 108 ? -1.474 -3.689 14.808 1.00 89.94 108 THR A CA 1
ATOM 827 C C . THR A 1 108 ? -0.675 -4.219 16.000 1.00 89.94 108 THR A C 1
ATOM 829 O O . THR A 1 108 ? -1.019 -5.254 16.559 1.00 89.94 108 THR A O 1
ATOM 832 N N . TRP A 1 109 ? 0.380 -3.513 16.408 1.00 84.31 109 TRP A N 1
ATOM 833 C CA . TRP A 1 109 ? 1.283 -3.939 17.487 1.00 84.31 109 TRP A CA 1
ATOM 834 C C . TRP A 1 109 ? 1.135 -3.104 18.765 1.00 84.31 109 TRP A C 1
ATOM 836 O O . TRP A 1 109 ? 1.999 -3.145 19.640 1.00 84.31 109 TRP A O 1
ATOM 846 N N . ALA A 1 110 ? 0.077 -2.299 18.845 1.00 84.44 110 ALA A N 1
ATOM 847 C CA . ALA A 1 110 ? -0.217 -1.448 19.988 1.00 84.44 110 ALA A CA 1
ATOM 848 C C . ALA A 1 110 ? -1.204 -2.134 20.954 1.00 84.44 110 ALA A C 1
ATOM 850 O O . ALA A 1 110 ? -1.522 -3.315 20.818 1.00 84.44 110 ALA A O 1
ATOM 851 N N . ASP A 1 111 ? -1.664 -1.394 21.963 1.00 79.75 111 ASP A N 1
ATOM 852 C CA . ASP A 1 111 ? -2.616 -1.901 22.952 1.00 79.75 111 ASP A CA 1
ATOM 853 C C . ASP A 1 111 ? -3.945 -2.336 22.304 1.00 79.75 111 ASP A C 1
ATOM 855 O O . ASP A 1 111 ? -4.319 -1.863 21.230 1.00 79.75 111 ASP A O 1
ATOM 859 N N . VAL A 1 112 ? -4.705 -3.195 22.994 1.00 79.50 112 VAL A N 1
ATOM 860 C CA . VAL A 1 112 ? -5.945 -3.831 22.495 1.00 79.50 112 VAL A CA 1
ATOM 861 C C . VAL A 1 112 ? -6.907 -2.882 21.748 1.00 79.50 112 VAL A C 1
ATOM 863 O O . VAL A 1 112 ? -7.389 -3.266 20.681 1.00 79.50 112 VAL A O 1
ATOM 866 N N . PRO A 1 113 ? -7.179 -1.639 22.204 1.00 80.38 113 PRO A N 1
ATOM 867 C CA . PRO A 1 113 ? -8.057 -0.727 21.464 1.00 80.38 113 PRO A CA 1
ATOM 868 C C . PRO A 1 113 ? -7.547 -0.381 20.055 1.00 80.38 113 PRO A C 1
ATOM 870 O O . PRO A 1 113 ? -8.339 -0.239 19.126 1.00 80.38 113 PRO A O 1
ATOM 873 N N . ALA A 1 114 ? -6.229 -0.274 19.877 1.00 81.06 114 ALA A N 1
ATOM 874 C CA . ALA A 1 114 ? -5.613 0.032 18.590 1.00 81.06 114 ALA A CA 1
ATOM 875 C C . ALA A 1 114 ? -5.666 -1.165 17.625 1.00 81.06 114 ALA A C 1
ATOM 877 O O . ALA A 1 114 ? -5.786 -0.980 16.416 1.00 81.06 114 ALA A O 1
ATOM 878 N N . VAL A 1 115 ? -5.676 -2.395 18.139 1.00 86.81 115 VAL A N 1
ATOM 879 C CA . VAL A 1 115 ? -5.851 -3.592 17.304 1.00 86.81 115 VAL A CA 1
ATOM 880 C C . VAL A 1 115 ? -7.231 -3.603 16.639 1.00 86.81 115 VAL A C 1
ATOM 882 O O . VAL A 1 115 ? -7.333 -3.868 15.441 1.00 86.81 115 VAL A O 1
ATOM 885 N N . HIS A 1 116 ? -8.294 -3.245 17.367 1.00 86.75 116 HIS A N 1
ATOM 886 C CA . HIS A 1 116 ? -9.635 -3.126 16.778 1.00 86.75 116 HIS A CA 1
ATOM 887 C C . HIS A 1 116 ? -9.688 -2.073 15.667 1.00 86.75 116 HIS A C 1
ATOM 889 O O . HIS A 1 116 ? -10.299 -2.304 14.622 1.00 86.75 116 HIS A O 1
ATOM 895 N N . ASP A 1 117 ? -8.997 -0.949 15.861 1.00 86.44 117 ASP A N 1
ATOM 896 C CA . ASP A 1 117 ? -8.840 0.069 14.825 1.00 86.44 117 ASP A CA 1
ATOM 897 C C . ASP A 1 117 ? -8.119 -0.475 13.583 1.00 86.44 117 ASP A C 1
ATOM 899 O O . ASP A 1 117 ? -8.541 -0.196 12.459 1.00 86.44 117 ASP A O 1
ATOM 903 N N . ALA A 1 118 ? -7.052 -1.259 13.768 1.00 89.88 118 ALA A N 1
ATOM 904 C CA . ALA A 1 118 ? -6.317 -1.880 12.669 1.00 89.88 118 ALA A CA 1
ATOM 905 C C . ALA A 1 118 ? -7.214 -2.828 11.857 1.00 89.88 118 ALA A C 1
ATOM 907 O O . ALA A 1 118 ? -7.251 -2.739 10.629 1.00 89.88 118 ALA A O 1
ATOM 908 N N . LEU A 1 119 ? -7.991 -3.682 12.533 1.00 90.06 119 LEU A N 1
ATOM 909 C CA . LEU A 1 119 ? -8.926 -4.603 11.880 1.00 90.06 119 LEU A CA 1
ATOM 910 C C . LEU A 1 119 ? -10.023 -3.856 11.105 1.00 90.06 119 LEU A C 1
ATOM 912 O O . LEU A 1 119 ? -10.332 -4.225 9.971 1.00 90.06 119 LEU A O 1
ATOM 916 N N . ALA A 1 120 ? -10.565 -2.769 11.665 1.00 90.50 120 ALA A N 1
ATOM 917 C CA . ALA A 1 120 ? -11.554 -1.936 10.979 1.00 90.50 120 ALA A CA 1
ATOM 918 C C . ALA A 1 120 ? -10.981 -1.304 9.695 1.00 90.50 120 ALA A C 1
ATOM 920 O O . ALA A 1 120 ? -11.602 -1.383 8.629 1.00 90.50 120 ALA A O 1
ATOM 921 N N . MET A 1 121 ? -9.768 -0.744 9.773 1.00 93.88 121 MET A N 1
ATOM 922 C CA . MET A 1 121 ? -9.057 -0.180 8.618 1.00 93.88 121 MET A CA 1
ATOM 923 C C . MET A 1 121 ? -8.720 -1.235 7.554 1.00 93.88 121 MET A C 1
ATOM 925 O O . MET A 1 121 ? -8.672 -0.902 6.370 1.00 93.88 121 MET A O 1
ATOM 929 N N . GLY A 1 122 ? -8.554 -2.508 7.933 1.00 95.19 122 GLY A N 1
ATOM 930 C CA . GLY A 1 122 ? -8.237 -3.596 7.002 1.00 95.19 122 GLY A CA 1
ATOM 931 C C . GLY A 1 122 ? -9.253 -3.754 5.870 1.00 95.19 122 GLY A C 1
ATOM 932 O O . GLY A 1 122 ? -8.868 -3.940 4.714 1.00 95.19 122 GLY A O 1
ATOM 933 N N . SER A 1 123 ? -10.546 -3.602 6.167 1.00 94.44 123 SER A N 1
ATOM 934 C CA . SER A 1 123 ? -11.608 -3.657 5.149 1.00 94.44 123 SER A CA 1
ATOM 935 C C . SER A 1 123 ? -11.479 -2.537 4.106 1.00 94.44 123 SER A C 1
ATOM 937 O O . SER A 1 123 ? -11.572 -2.781 2.901 1.00 94.44 123 SER A O 1
ATOM 939 N N . GLN A 1 124 ? -11.182 -1.318 4.564 1.00 95.38 124 GLN A N 1
ATOM 940 C CA . GLN A 1 124 ? -10.961 -0.149 3.716 1.00 95.38 124 GLN A CA 1
ATOM 941 C C . GLN A 1 124 ? -9.687 -0.309 2.881 1.00 95.38 124 GLN A C 1
ATOM 943 O O . GLN A 1 124 ? -9.700 -0.027 1.683 1.00 95.38 124 GLN A O 1
ATOM 948 N N . LEU A 1 125 ? -8.611 -0.826 3.483 1.00 96.81 125 LEU A N 1
ATOM 949 C CA . LEU A 1 125 ? -7.360 -1.120 2.789 1.00 96.81 125 LEU A CA 1
ATOM 950 C C . LEU A 1 125 ? -7.587 -2.126 1.651 1.00 96.81 125 LEU A C 1
ATOM 952 O O . LEU A 1 125 ? -7.159 -1.885 0.522 1.00 96.81 125 LEU A O 1
ATOM 956 N N . ALA A 1 126 ? -8.308 -3.220 1.912 1.00 97.06 126 ALA A N 1
ATOM 957 C CA . ALA A 1 126 ? -8.609 -4.237 0.906 1.00 97.06 126 ALA A CA 1
ATOM 958 C C . ALA A 1 126 ? -9.469 -3.684 -0.245 1.00 97.06 126 ALA A C 1
ATOM 960 O O . ALA A 1 126 ? -9.213 -3.987 -1.411 1.00 97.06 126 ALA A O 1
ATOM 961 N N . MET A 1 127 ? -10.464 -2.846 0.064 1.00 95.19 127 MET A N 1
ATOM 962 C CA . MET A 1 127 ? -11.289 -2.163 -0.938 1.00 95.19 127 MET A CA 1
ATOM 963 C C . MET A 1 127 ? -10.439 -1.266 -1.848 1.00 95.19 127 MET A C 1
ATOM 965 O O . MET A 1 127 ? -10.451 -1.452 -3.063 1.00 95.19 127 MET A O 1
ATOM 969 N N . LEU A 1 128 ? -9.642 -0.357 -1.276 1.00 95.75 128 LEU A N 1
ATOM 970 C CA . LEU A 1 128 ? -8.772 0.535 -2.052 1.00 95.75 128 LEU A CA 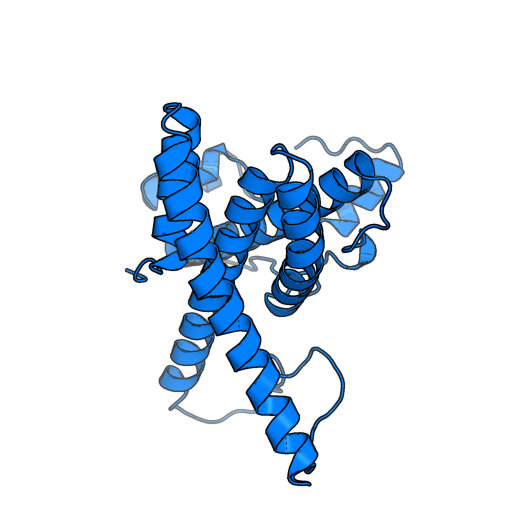1
ATOM 971 C C . LEU A 1 128 ? -7.735 -0.238 -2.877 1.00 95.75 128 LEU A C 1
ATOM 973 O O . LEU A 1 128 ? -7.424 0.150 -4.000 1.00 95.75 128 LEU A O 1
ATOM 977 N N . THR A 1 129 ? -7.212 -1.345 -2.344 1.00 96.75 129 THR A N 1
ATOM 978 C CA . THR A 1 129 ? -6.256 -2.209 -3.055 1.00 96.75 129 THR A CA 1
ATOM 979 C C . THR A 1 129 ? -6.883 -2.772 -4.337 1.00 96.75 129 THR A C 1
ATOM 981 O O . THR A 1 129 ? -6.254 -2.762 -5.397 1.00 96.75 129 THR A O 1
ATOM 984 N N . ARG A 1 130 ? -8.148 -3.213 -4.276 1.00 95.19 130 ARG A N 1
ATOM 985 C CA . ARG A 1 130 ? -8.900 -3.685 -5.451 1.00 95.19 130 ARG A CA 1
ATOM 986 C C . ARG A 1 130 ? -9.184 -2.565 -6.443 1.00 95.19 130 ARG A C 1
ATOM 988 O O . ARG A 1 130 ? -8.970 -2.756 -7.636 1.00 95.19 130 ARG A O 1
ATOM 995 N N . GLU A 1 131 ? -9.623 -1.406 -5.957 1.00 93.06 131 GLU A N 1
ATOM 996 C CA . GLU A 1 131 ? -9.915 -0.232 -6.791 1.00 93.06 131 GLU A CA 1
ATOM 997 C C . GLU A 1 131 ? -8.690 0.271 -7.547 1.00 93.06 131 GLU A C 1
ATOM 999 O O . GLU A 1 131 ? -8.786 0.625 -8.717 1.00 93.06 131 GLU A O 1
ATOM 1004 N N . LEU A 1 132 ? -7.524 0.248 -6.900 1.00 94.00 132 LEU A N 1
ATOM 1005 C CA . LEU A 1 132 ? -6.259 0.589 -7.535 1.00 94.00 132 LEU A CA 1
ATOM 1006 C C . LEU A 1 132 ? -5.801 -0.471 -8.538 1.00 94.00 132 LEU A C 1
ATOM 1008 O O . LEU A 1 132 ? -4.781 -0.257 -9.181 1.00 94.00 132 LEU A O 1
ATOM 1012 N N . GLY A 1 133 ? -6.531 -1.575 -8.714 1.00 93.88 133 GLY A N 1
ATOM 1013 C CA . GLY A 1 133 ? -6.351 -2.535 -9.800 1.00 93.88 133 GLY A CA 1
ATOM 1014 C C . GLY A 1 133 ? -5.492 -3.747 -9.448 1.00 93.88 133 GLY A C 1
ATOM 1015 O O . GLY A 1 133 ? -4.735 -4.204 -10.298 1.00 93.88 133 GLY A O 1
ATOM 1016 N N . LEU A 1 134 ? -5.597 -4.291 -8.229 1.00 95.12 134 LEU A N 1
ATOM 1017 C CA . LEU A 1 134 ? -4.924 -5.548 -7.842 1.00 95.12 134 LEU A CA 1
ATOM 1018 C C . LEU A 1 134 ? -5.194 -6.705 -8.825 1.00 95.12 134 LEU A C 1
ATOM 1020 O O . LEU A 1 134 ? -4.311 -7.512 -9.113 1.00 95.12 134 LEU A O 1
ATOM 1024 N N . SER A 1 135 ? -6.417 -6.763 -9.355 1.00 94.19 135 SER A N 1
ATOM 1025 C CA . SER A 1 135 ? -6.861 -7.791 -10.304 1.00 94.19 135 SER A CA 1
ATOM 1026 C C . SER A 1 135 ? -6.691 -7.399 -11.769 1.00 94.19 135 SER A C 1
ATOM 1028 O O . SER A 1 135 ? -7.205 -8.091 -12.646 1.00 94.19 135 SER A O 1
ATOM 1030 N N . GLN A 1 136 ? -5.990 -6.301 -12.050 1.00 91.94 136 GLN A N 1
ATOM 1031 C CA . GLN A 1 136 ? -5.712 -5.847 -13.408 1.00 91.94 136 GLN A CA 1
ATOM 1032 C C . GLN A 1 136 ? -4.248 -6.146 -13.758 1.00 91.94 136 GLN A C 1
ATOM 1034 O O . GLN A 1 136 ? -3.373 -5.807 -12.960 1.00 91.94 136 GLN A O 1
ATOM 1039 N N . PRO A 1 137 ? -3.961 -6.760 -14.920 1.00 91.19 137 PRO A N 1
ATOM 1040 C CA . PRO A 1 137 ? -2.592 -6.909 -15.405 1.00 91.19 137 PRO A CA 1
ATOM 1041 C C . PRO A 1 137 ? -1.895 -5.552 -15.533 1.00 91.19 137 PRO A C 1
ATOM 1043 O O . PRO A 1 137 ? -2.481 -4.596 -16.037 1.00 91.19 137 PRO A O 1
ATOM 1046 N N . ASP A 1 138 ? -0.645 -5.470 -15.085 1.00 91.50 138 ASP A N 1
ATOM 1047 C CA . ASP A 1 138 ? 0.140 -4.228 -15.046 1.00 91.50 138 ASP A CA 1
ATOM 1048 C C . ASP A 1 138 ? 1.512 -4.359 -15.727 1.00 91.50 138 ASP A C 1
ATOM 1050 O O . ASP A 1 138 ? 2.443 -3.599 -15.437 1.00 91.50 138 ASP A O 1
ATOM 1054 N N . GLU A 1 139 ? 1.638 -5.342 -16.617 1.00 88.75 139 GLU A N 1
ATOM 1055 C CA . GLU A 1 139 ? 2.864 -5.629 -17.352 1.00 88.75 139 GLU A CA 1
ATOM 1056 C C . GLU A 1 139 ? 3.349 -4.404 -18.140 1.00 88.75 139 GLU A C 1
ATOM 1058 O O . GLU A 1 139 ? 2.573 -3.619 -18.704 1.00 88.75 139 GLU A O 1
ATOM 1063 N N . ILE A 1 140 ? 4.666 -4.223 -18.167 1.00 85.94 140 ILE A N 1
ATOM 1064 C CA . ILE A 1 140 ? 5.308 -3.184 -18.960 1.00 85.94 140 ILE A CA 1
ATOM 1065 C C . ILE A 1 140 ? 5.677 -3.775 -20.319 1.00 85.94 140 ILE A C 1
ATOM 1067 O O . ILE A 1 140 ? 6.729 -4.382 -20.490 1.00 85.94 140 ILE A O 1
ATOM 1071 N N . ILE A 1 141 ? 4.798 -3.567 -21.298 1.00 80.38 141 ILE A N 1
ATOM 1072 C CA . ILE A 1 141 ? 5.019 -4.002 -22.678 1.00 80.38 141 ILE A CA 1
ATOM 1073 C C . ILE A 1 141 ? 5.840 -2.934 -23.414 1.00 80.38 141 ILE A C 1
ATOM 1075 O O . ILE A 1 141 ? 5.395 -1.799 -23.591 1.00 80.38 141 ILE A O 1
ATOM 1079 N N . GLY A 1 142 ? 7.037 -3.301 -23.873 1.00 81.19 142 GLY A N 1
ATOM 1080 C CA . GLY A 1 142 ? 7.898 -2.433 -24.678 1.00 81.19 142 GLY A CA 1
ATOM 1081 C C . GLY A 1 142 ? 8.696 -1.403 -23.868 1.00 81.19 142 GLY A C 1
ATOM 1082 O O . GLY A 1 142 ? 9.117 -1.652 -22.739 1.00 81.19 142 GLY A O 1
ATOM 1083 N N . ARG A 1 143 ? 8.977 -0.242 -24.478 1.00 82.44 143 ARG A N 1
ATOM 1084 C CA . ARG A 1 143 ? 9.770 0.821 -23.837 1.00 82.44 143 ARG A CA 1
ATOM 1085 C C . ARG A 1 143 ? 8.895 1.647 -22.895 1.00 82.44 143 ARG A C 1
ATOM 1087 O O . ARG A 1 143 ? 7.827 2.109 -23.277 1.00 82.44 143 ARG A O 1
ATOM 1094 N N . CYS A 1 144 ? 9.399 1.880 -21.690 1.00 88.56 144 CYS A N 1
ATOM 1095 C CA . CYS A 1 144 ? 8.774 2.699 -20.657 1.00 88.56 144 CYS A CA 1
ATOM 1096 C C . CYS A 1 144 ? 9.757 3.793 -20.232 1.00 88.56 144 CYS A C 1
ATOM 1098 O O . CYS A 1 144 ? 10.963 3.543 -20.178 1.00 88.56 144 CYS A O 1
ATOM 1100 N N . SER A 1 145 ? 9.264 4.999 -19.946 1.00 92.88 145 SER A N 1
ATOM 1101 C CA . SER A 1 145 ? 10.111 6.041 -19.367 1.00 92.88 145 SER A CA 1
ATOM 1102 C C . SER A 1 145 ? 10.468 5.680 -17.920 1.00 92.88 145 SER A C 1
ATOM 1104 O O . SER A 1 145 ? 9.684 5.035 -17.224 1.00 92.88 145 SER A O 1
ATOM 1106 N N . TRP A 1 146 ? 11.630 6.120 -17.432 1.00 93.75 146 TRP A N 1
ATOM 1107 C CA . TRP A 1 146 ? 12.028 5.868 -16.040 1.00 93.75 146 TRP A CA 1
ATOM 1108 C C . TRP A 1 146 ? 11.000 6.410 -15.034 1.00 93.75 146 TRP A C 1
ATOM 1110 O O . TRP A 1 146 ? 10.683 5.760 -14.042 1.00 93.75 146 TRP A O 1
ATOM 1120 N N . VAL A 1 147 ? 10.417 7.574 -15.330 1.00 92.69 147 VAL A N 1
ATOM 1121 C CA . VAL A 1 147 ? 9.403 8.214 -14.484 1.00 92.69 147 VAL A CA 1
ATOM 1122 C C . VAL A 1 147 ? 8.107 7.402 -14.456 1.00 92.69 147 VAL A C 1
ATOM 1124 O O . VAL A 1 147 ? 7.535 7.192 -13.388 1.00 92.69 147 VAL A O 1
ATOM 1127 N N . ASP A 1 148 ? 7.636 6.913 -15.603 1.00 91.25 148 ASP A N 1
ATOM 1128 C CA . ASP A 1 148 ? 6.436 6.069 -15.647 1.00 91.25 148 ASP A CA 1
ATOM 1129 C C . ASP A 1 148 ? 6.678 4.715 -14.980 1.00 91.25 148 ASP A C 1
ATOM 1131 O O . ASP A 1 148 ? 5.794 4.203 -14.290 1.00 91.25 148 ASP A O 1
ATOM 1135 N N . TRP A 1 149 ? 7.886 4.163 -15.122 1.00 93.06 149 TRP A N 1
ATOM 1136 C CA . TRP A 1 149 ? 8.292 2.955 -14.417 1.00 93.06 149 TRP A CA 1
ATOM 1137 C C . TRP A 1 149 ? 8.268 3.154 -12.897 1.00 93.06 149 TRP A C 1
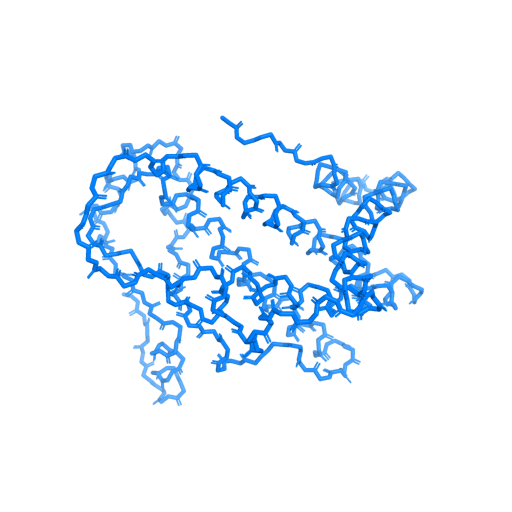ATOM 1139 O O . TRP A 1 149 ? 7.669 2.332 -12.209 1.00 93.06 149 TRP A O 1
ATOM 1149 N N . ILE A 1 150 ? 8.807 4.266 -12.374 1.00 93.50 150 ILE A N 1
ATOM 1150 C CA . ILE A 1 150 ? 8.741 4.588 -10.937 1.00 93.50 150 ILE A CA 1
ATOM 1151 C C . ILE A 1 150 ? 7.291 4.606 -10.450 1.00 93.50 150 ILE A C 1
ATOM 1153 O O . ILE A 1 150 ? 6.990 3.999 -9.427 1.00 93.50 150 ILE A O 1
ATOM 1157 N N . HIS A 1 151 ? 6.379 5.267 -11.170 1.00 92.44 151 HIS A N 1
ATOM 1158 C CA . HIS A 1 151 ? 4.973 5.333 -10.760 1.00 92.44 151 HIS A CA 1
ATOM 1159 C C . HIS A 1 151 ? 4.303 3.954 -10.754 1.00 92.44 151 HIS A C 1
ATOM 1161 O O . HIS A 1 151 ? 3.579 3.616 -9.812 1.00 92.44 151 HIS A O 1
ATOM 1167 N N . ARG A 1 152 ? 4.553 3.143 -11.790 1.00 92.31 152 ARG A N 1
ATOM 1168 C CA . ARG A 1 152 ? 4.045 1.766 -11.865 1.00 92.31 152 ARG A CA 1
ATOM 1169 C C . ARG A 1 152 ? 4.576 0.928 -10.714 1.00 92.31 152 ARG A C 1
ATOM 1171 O O . ARG A 1 152 ? 3.801 0.231 -10.066 1.00 92.31 152 ARG A O 1
ATOM 1178 N N . GLU A 1 153 ? 5.862 1.053 -10.420 1.00 93.75 153 GLU A N 1
ATOM 1179 C CA . GLU A 1 153 ? 6.517 0.240 -9.410 1.00 93.75 153 GLU A CA 1
ATOM 1180 C C . GLU A 1 153 ? 6.177 0.690 -7.983 1.00 93.75 153 GLU A C 1
ATOM 1182 O O . GLU A 1 153 ? 5.938 -0.143 -7.107 1.00 93.75 153 GLU A O 1
ATOM 1187 N N . GLN A 1 154 ? 5.997 1.994 -7.754 1.00 95.31 154 GLN A N 1
ATOM 1188 C CA . GLN A 1 154 ? 5.418 2.523 -6.520 1.00 95.31 154 GLN A CA 1
ATOM 1189 C C . GLN A 1 154 ? 4.025 1.933 -6.277 1.00 95.31 154 GLN A C 1
ATOM 1191 O O . GLN A 1 154 ? 3.740 1.458 -5.172 1.00 95.31 154 GLN A O 1
ATOM 1196 N N . ARG A 1 155 ? 3.155 1.941 -7.297 1.00 96.19 155 ARG A N 1
ATOM 1197 C CA . ARG A 1 155 ? 1.819 1.339 -7.207 1.00 96.19 155 ARG A CA 1
ATOM 1198 C C . ARG A 1 155 ? 1.925 -0.157 -6.914 1.00 96.19 155 ARG A C 1
ATOM 1200 O O . ARG A 1 155 ? 1.365 -0.607 -5.917 1.00 96.19 155 ARG A O 1
ATOM 1207 N N . ARG A 1 156 ? 2.662 -0.911 -7.736 1.00 96.06 156 ARG A N 1
ATOM 1208 C CA . ARG A 1 156 ? 2.831 -2.369 -7.624 1.00 96.06 156 ARG A CA 1
ATOM 1209 C C . ARG A 1 156 ? 3.310 -2.761 -6.227 1.00 96.06 156 ARG A C 1
ATOM 1211 O O . ARG A 1 156 ? 2.648 -3.543 -5.548 1.00 96.06 156 ARG A O 1
ATOM 1218 N N . ARG A 1 157 ? 4.389 -2.143 -5.738 1.00 97.25 157 ARG A N 1
ATOM 1219 C CA . ARG A 1 157 ? 4.928 -2.383 -4.388 1.00 97.25 157 ARG A CA 1
ATOM 1220 C C . ARG A 1 157 ? 3.934 -2.035 -3.288 1.00 97.25 157 ARG A C 1
ATOM 1222 O O . ARG A 1 157 ? 3.800 -2.806 -2.347 1.00 97.25 157 ARG A O 1
ATOM 1229 N N . THR A 1 158 ? 3.202 -0.928 -3.409 1.00 98.00 158 THR A N 1
ATOM 1230 C CA . THR A 1 158 ? 2.177 -0.553 -2.418 1.00 98.00 158 THR A CA 1
ATOM 1231 C C . THR A 1 158 ? 1.049 -1.595 -2.352 1.00 98.00 158 THR A C 1
ATOM 1233 O O . THR A 1 158 ? 0.616 -1.968 -1.259 1.00 98.00 158 THR A O 1
ATOM 1236 N N . LEU A 1 159 ? 0.600 -2.113 -3.502 1.00 98.12 159 LEU A N 1
ATOM 1237 C CA . LEU A 1 159 ? -0.418 -3.169 -3.565 1.00 98.12 159 LEU A CA 1
ATOM 1238 C C . LEU A 1 159 ? 0.091 -4.482 -2.952 1.00 98.12 159 LEU A C 1
ATOM 1240 O O . LEU A 1 159 ? -0.621 -5.092 -2.156 1.00 98.12 159 LEU A O 1
ATOM 1244 N N . PHE A 1 160 ? 1.335 -4.881 -3.241 1.00 98.00 160 PHE A N 1
ATOM 1245 C CA . PHE A 1 160 ? 1.938 -6.063 -2.615 1.00 98.00 160 PHE A CA 1
ATOM 1246 C C . PHE A 1 160 ? 2.135 -5.901 -1.109 1.00 98.00 160 PHE A C 1
ATOM 1248 O O . PHE A 1 160 ? 1.846 -6.836 -0.370 1.00 98.00 160 PHE A O 1
ATOM 1255 N N . VAL A 1 161 ? 2.570 -4.732 -0.629 1.00 97.94 161 VAL A N 1
ATOM 1256 C CA . VAL A 1 161 ? 2.665 -4.468 0.815 1.00 97.94 161 VAL A CA 1
ATOM 1257 C C . VAL A 1 161 ? 1.288 -4.580 1.465 1.00 97.94 161 VAL A C 1
ATOM 1259 O O . VAL A 1 161 ? 1.173 -5.220 2.504 1.00 97.94 161 VAL A O 1
ATOM 1262 N N . SER A 1 162 ? 0.237 -4.043 0.837 1.00 97.88 162 SER A N 1
ATOM 1263 C CA . SER A 1 162 ? -1.141 -4.183 1.333 1.00 97.88 162 SER A CA 1
ATOM 1264 C C . SER A 1 162 ? -1.560 -5.653 1.417 1.00 97.88 162 SER A C 1
ATOM 1266 O O . SER A 1 162 ? -2.066 -6.094 2.445 1.00 97.88 162 SER A O 1
ATOM 1268 N N . TYR A 1 163 ? -1.290 -6.431 0.366 1.00 97.62 163 TYR A N 1
ATOM 1269 C CA . TYR A 1 163 ? -1.556 -7.868 0.329 1.00 97.62 163 TYR A CA 1
ATOM 1270 C C . TYR A 1 163 ? -0.813 -8.638 1.429 1.00 97.62 163 TYR A C 1
ATOM 1272 O O . TYR A 1 163 ? -1.436 -9.375 2.195 1.00 97.62 163 TYR A O 1
ATOM 1280 N N . ILE A 1 164 ? 0.502 -8.445 1.540 1.00 96.75 164 ILE A N 1
ATOM 1281 C CA . ILE A 1 164 ? 1.347 -9.107 2.543 1.00 96.75 164 ILE A CA 1
ATOM 1282 C C . ILE A 1 164 ? 0.876 -8.740 3.949 1.00 96.75 164 ILE A C 1
ATOM 1284 O O . ILE A 1 164 ? 0.733 -9.615 4.800 1.00 96.75 164 ILE A O 1
ATOM 1288 N N . PHE A 1 165 ? 0.600 -7.459 4.188 1.00 95.50 165 PHE A N 1
ATOM 1289 C CA . PHE A 1 165 ? 0.204 -6.977 5.502 1.00 95.50 165 PHE A CA 1
ATOM 1290 C C . PHE A 1 165 ? -1.166 -7.522 5.922 1.00 95.50 165 PHE A C 1
ATOM 1292 O O . PHE A 1 165 ? -1.314 -7.970 7.054 1.00 95.50 165 PHE A O 1
ATOM 1299 N N . LEU A 1 166 ? -2.138 -7.585 5.005 1.00 96.31 166 LEU A N 1
ATOM 1300 C CA . LEU A 1 166 ? -3.447 -8.186 5.276 1.00 96.3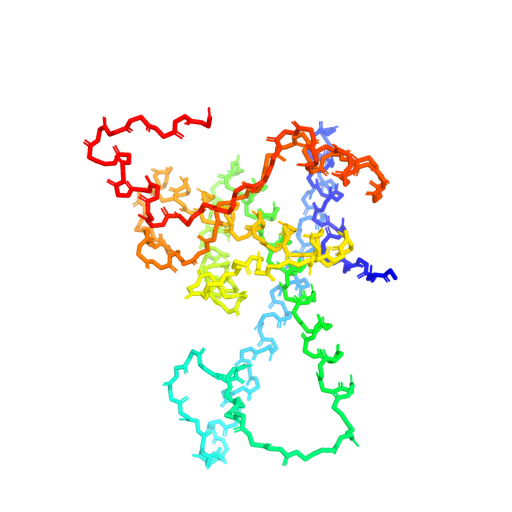1 166 LEU A CA 1
ATOM 1301 C C . LEU A 1 166 ? -3.362 -9.692 5.560 1.00 96.31 166 LEU A C 1
ATOM 1303 O O . LEU A 1 166 ? -4.066 -10.192 6.440 1.00 96.31 166 LEU A O 1
ATOM 1307 N N . ASN A 1 167 ? -2.483 -10.421 4.868 1.00 95.62 167 ASN A N 1
ATOM 1308 C CA . ASN A 1 167 ? -2.223 -11.828 5.186 1.00 95.62 167 ASN A CA 1
ATOM 1309 C C . ASN A 1 167 ? -1.566 -11.977 6.562 1.00 95.62 167 ASN A C 1
ATOM 1311 O O . ASN A 1 167 ? -1.988 -12.818 7.351 1.00 95.62 167 ASN A O 1
ATOM 1315 N N . LEU A 1 168 ? -0.595 -11.119 6.886 1.00 94.56 168 LEU A N 1
ATOM 1316 C CA . LEU A 1 168 ? 0.043 -11.108 8.199 1.00 94.56 168 LEU A CA 1
ATOM 1317 C C . LEU A 1 168 ? -0.978 -10.853 9.315 1.00 94.56 168 LEU A C 1
ATOM 1319 O O . LEU A 1 168 ? -1.004 -11.604 10.282 1.00 94.56 168 LEU A O 1
ATOM 1323 N N . THR A 1 169 ? -1.858 -9.856 9.176 1.00 93.44 169 THR A N 1
ATOM 1324 C CA . THR A 1 169 ? -2.904 -9.591 10.180 1.00 93.44 169 THR A CA 1
ATOM 1325 C C . THR A 1 169 ? -3.890 -10.749 10.313 1.00 93.44 169 THR A C 1
ATOM 1327 O O . THR A 1 169 ? -4.357 -11.020 11.414 1.00 93.44 169 THR A O 1
ATOM 1330 N N . SER A 1 170 ? -4.176 -11.453 9.215 1.00 94.06 170 SER A N 1
ATOM 1331 C CA . SER A 1 170 ? -5.065 -12.624 9.217 1.00 94.06 170 SER A CA 1
ATOM 1332 C C . SER A 1 170 ? -4.494 -13.758 10.062 1.00 94.06 170 SER A C 1
ATOM 1334 O O . SER A 1 170 ? -5.199 -14.329 10.885 1.00 94.06 170 SER A O 1
ATOM 1336 N N . ILE A 1 171 ? -3.192 -14.015 9.919 1.00 94.50 171 ILE A N 1
ATOM 1337 C CA . ILE A 1 171 ? -2.470 -15.011 10.717 1.00 94.50 171 ILE A CA 1
ATOM 1338 C C . ILE A 1 171 ? -2.364 -14.561 12.180 1.00 94.50 171 ILE A C 1
ATOM 1340 O O . ILE A 1 171 ? -2.657 -15.337 13.083 1.00 94.50 171 ILE A O 1
ATOM 1344 N N . THR A 1 172 ? -1.960 -13.310 12.426 1.00 93.69 172 THR A N 1
ATOM 1345 C CA . THR A 1 172 ? -1.716 -12.788 13.782 1.00 93.69 172 THR A CA 1
ATOM 1346 C C . THR A 1 172 ? -2.974 -12.771 14.651 1.00 93.69 172 THR A C 1
ATOM 1348 O O . THR A 1 172 ? -2.881 -13.016 15.851 1.00 93.69 172 THR A O 1
ATOM 1351 N N . PHE A 1 173 ? -4.138 -12.469 14.069 1.00 92.06 173 PHE A N 1
ATOM 1352 C CA . PHE A 1 173 ? -5.393 -12.311 14.814 1.00 92.06 173 PHE A CA 1
ATOM 1353 C C . PHE A 1 173 ? -6.414 -13.422 14.566 1.00 92.06 173 PHE A C 1
ATOM 1355 O O . PHE A 1 173 ? -7.538 -13.298 15.043 1.00 92.06 173 PHE A O 1
ATOM 1362 N N . ASP A 1 174 ? -6.036 -14.474 13.836 1.00 94.19 174 ASP A N 1
ATOM 1363 C CA . ASP A 1 174 ? -6.920 -15.589 13.473 1.00 94.19 174 ASP A CA 1
ATOM 1364 C C . ASP A 1 174 ? -8.236 -15.113 12.824 1.00 94.19 174 ASP A C 1
ATOM 1366 O O . ASP A 1 174 ? -9.345 -15.491 13.205 1.00 94.19 174 ASP A O 1
ATOM 1370 N N . VAL A 1 175 ? -8.111 -14.210 11.843 1.00 92.94 175 VAL A N 1
ATOM 1371 C CA . VAL A 1 175 ? -9.239 -13.685 11.056 1.00 92.94 175 VAL A CA 1
ATOM 1372 C C . VAL A 1 175 ? -9.113 -14.099 9.587 1.00 92.94 175 VAL A C 1
ATOM 1374 O O . VAL A 1 175 ? -7.997 -14.278 9.099 1.00 92.94 175 VAL A O 1
ATOM 1377 N N . PRO A 1 176 ? -10.223 -14.237 8.837 1.00 94.12 176 PRO A N 1
ATOM 1378 C CA . PRO A 1 176 ? -10.155 -14.607 7.426 1.00 94.12 176 PRO A CA 1
ATOM 1379 C C . PRO A 1 176 ? -9.362 -13.595 6.575 1.00 94.12 176 PRO A C 1
ATOM 1381 O O . PRO A 1 176 ? -9.504 -12.385 6.780 1.00 94.12 176 PRO A O 1
ATOM 1384 N N . PRO A 1 177 ? -8.593 -14.057 5.568 1.00 93.38 177 PRO A N 1
ATOM 1385 C CA . PRO A 1 177 ? -7.858 -13.174 4.672 1.00 93.38 177 PRO A CA 1
ATOM 1386 C C . PRO A 1 177 ? -8.791 -12.276 3.865 1.00 93.38 177 PRO A C 1
ATOM 1388 O O . PRO A 1 177 ? -9.699 -12.739 3.177 1.00 93.38 177 PRO A O 1
ATOM 1391 N N . LEU A 1 178 ? -8.525 -10.968 3.913 1.00 96.44 178 LEU A N 1
ATOM 1392 C CA . LEU A 1 178 ? -9.305 -9.964 3.182 1.00 96.44 178 LEU A CA 1
ATOM 1393 C C . LEU A 1 178 ? -8.959 -9.884 1.687 1.00 96.44 178 LEU A C 1
ATOM 1395 O O . LEU A 1 178 ? -9.725 -9.288 0.928 1.00 96.44 178 LEU A O 1
ATOM 1399 N N . LEU A 1 179 ? -7.826 -10.460 1.271 1.00 96.50 179 LEU A N 1
ATOM 1400 C CA . LEU A 1 179 ? -7.377 -10.585 -0.119 1.00 96.50 179 LEU A CA 1
ATOM 1401 C C . LEU A 1 179 ? -6.848 -12.003 -0.350 1.00 96.50 179 LEU A C 1
ATOM 1403 O O . LEU A 1 179 ? -5.999 -12.466 0.411 1.00 96.50 179 LEU A O 1
ATOM 1407 N N . VAL A 1 180 ? -7.304 -12.669 -1.412 1.00 94.81 180 VAL A N 1
ATOM 1408 C CA . VAL A 1 180 ? -6.856 -14.033 -1.750 1.00 94.81 180 VAL A CA 1
ATOM 1409 C C . VAL A 1 180 ? -5.884 -14.054 -2.931 1.00 94.81 180 VAL A C 1
ATOM 1411 O O . VAL A 1 180 ? -5.925 -13.185 -3.799 1.00 94.81 180 VAL A O 1
ATOM 1414 N N . ASN A 1 181 ? -5.044 -15.096 -3.010 1.00 95.06 181 ASN A N 1
ATOM 1415 C CA . ASN A 1 181 ? -4.041 -15.270 -4.073 1.00 95.06 181 ASN A CA 1
ATOM 1416 C C . ASN A 1 181 ? -4.607 -15.062 -5.488 1.00 95.06 181 ASN A C 1
ATOM 1418 O O . ASN A 1 181 ? -3.989 -14.378 -6.295 1.00 95.06 181 ASN A O 1
ATOM 1422 N N . ASN A 1 182 ? -5.785 -15.619 -5.792 1.00 94.25 182 ASN A N 1
ATOM 1423 C CA . ASN A 1 182 ? -6.404 -15.549 -7.125 1.00 94.25 182 ASN A CA 1
ATOM 1424 C C . ASN A 1 182 ? -6.817 -14.120 -7.545 1.00 94.25 182 ASN A C 1
ATOM 1426 O O . ASN A 1 182 ? -7.050 -13.851 -8.722 1.00 94.25 182 ASN A O 1
ATOM 1430 N N . GLU A 1 183 ? -6.915 -13.179 -6.602 1.00 95.00 183 GLU A N 1
ATOM 1431 C CA . GLU A 1 183 ? -7.227 -11.783 -6.923 1.00 95.00 183 GLU A CA 1
ATOM 1432 C C . GLU A 1 183 ? -6.031 -11.034 -7.519 1.00 95.00 183 GLU A C 1
ATOM 1434 O O . GLU A 1 183 ? -6.230 -9.993 -8.144 1.00 95.00 183 GLU A O 1
ATOM 1439 N N . ILE A 1 184 ? -4.805 -11.537 -7.351 1.00 96.19 184 ILE A N 1
ATOM 1440 C CA . ILE A 1 184 ? -3.584 -10.846 -7.768 1.00 96.19 184 ILE A CA 1
ATOM 1441 C C . ILE A 1 184 ? -3.295 -11.155 -9.235 1.00 96.19 184 ILE A C 1
ATOM 1443 O O . ILE A 1 184 ? -2.866 -12.256 -9.569 1.00 96.19 184 ILE A O 1
ATOM 1447 N N . ARG A 1 185 ? -3.470 -10.177 -10.126 1.00 96.19 185 ARG A N 1
ATOM 1448 C CA . ARG A 1 185 ? -3.092 -10.314 -11.550 1.00 96.19 185 ARG A CA 1
ATOM 1449 C C . ARG A 1 185 ? -1.896 -9.449 -11.943 1.00 96.19 185 ARG A C 1
ATOM 1451 O O . ARG A 1 185 ? -1.641 -9.257 -13.126 1.00 96.19 185 ARG A O 1
ATOM 1458 N N . LEU A 1 186 ? -1.170 -8.948 -10.948 1.00 95.75 186 LEU A N 1
ATOM 1459 C CA . LEU A 1 186 ? 0.013 -8.116 -11.131 1.00 95.75 186 LEU A CA 1
ATOM 1460 C C . LEU A 1 186 ? 1.240 -8.947 -11.522 1.00 95.75 186 LEU A C 1
ATOM 1462 O O . LEU A 1 186 ? 1.358 -10.136 -11.202 1.00 95.75 186 LEU A O 1
ATOM 1466 N N . SER A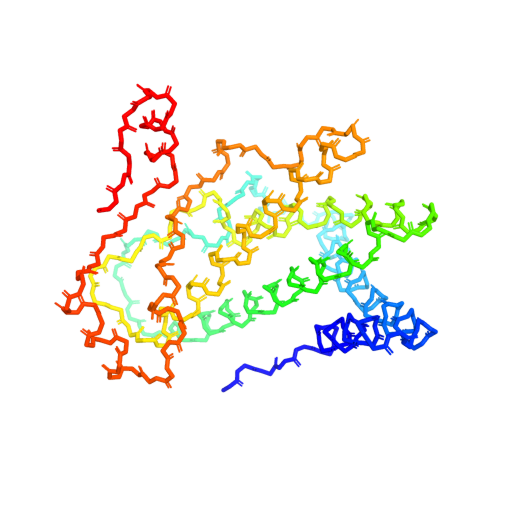 1 187 ? 2.190 -8.280 -12.161 1.00 95.75 187 SER A N 1
ATOM 1467 C CA . SER A 1 187 ? 3.572 -8.744 -12.240 1.00 95.75 187 SER A CA 1
ATOM 1468 C C . SER A 1 187 ? 4.249 -8.562 -10.880 1.00 95.75 187 SER A C 1
ATOM 1470 O O . SER A 1 187 ? 3.830 -7.735 -10.075 1.00 95.75 187 SER A O 1
ATOM 1472 N N . LEU A 1 188 ? 5.272 -9.356 -10.582 1.00 94.94 188 LEU A N 1
ATOM 1473 C CA . LEU A 1 188 ? 6.074 -9.218 -9.374 1.00 94.94 188 LEU A CA 1
ATOM 1474 C C . LEU A 1 188 ? 6.854 -7.894 -9.406 1.00 94.94 188 LEU A C 1
ATOM 1476 O O . LEU A 1 188 ? 7.193 -7.408 -10.490 1.00 94.94 188 LEU A O 1
ATOM 1480 N N . PRO A 1 189 ? 7.159 -7.298 -8.240 1.00 95.00 189 PRO A N 1
ATOM 1481 C CA . PRO A 1 189 ? 8.035 -6.136 -8.178 1.00 95.00 189 PRO A CA 1
ATOM 1482 C C . PRO A 1 189 ? 9.389 -6.424 -8.830 1.00 95.00 189 PRO A C 1
ATOM 1484 O O . PRO A 1 189 ? 9.943 -7.521 -8.687 1.00 95.00 189 PRO A O 1
ATOM 1487 N N . HIS A 1 190 ? 9.937 -5.422 -9.510 1.00 91.50 190 HIS A N 1
ATOM 1488 C CA . HIS A 1 190 ? 11.292 -5.470 -10.049 1.00 91.50 190 HIS A CA 1
ATOM 1489 C C . HIS A 1 190 ? 12.319 -5.591 -8.922 1.00 91.50 190 HIS A C 1
ATOM 1491 O O . HIS A 1 190 ? 12.038 -5.369 -7.740 1.00 91.50 190 HIS A O 1
ATOM 1497 N N . CYS A 1 191 ? 13.548 -5.960 -9.269 1.00 89.31 191 CYS A N 1
ATOM 1498 C CA . CYS A 1 191 ? 14.599 -6.140 -8.280 1.00 89.31 191 CYS A CA 1
ATOM 1499 C C . CYS A 1 191 ? 14.906 -4.831 -7.532 1.00 89.31 191 CYS A C 1
ATOM 1501 O O . CYS A 1 191 ? 14.820 -3.722 -8.064 1.00 89.31 191 CYS A O 1
ATOM 1503 N N . ASN A 1 192 ? 15.294 -4.949 -6.259 1.00 91.50 192 ASN A N 1
ATOM 1504 C CA . ASN A 1 192 ? 15.622 -3.770 -5.459 1.00 91.50 192 ASN A CA 1
ATOM 1505 C C . ASN A 1 192 ? 16.844 -3.012 -6.004 1.00 91.50 192 ASN A C 1
ATOM 1507 O O . ASN A 1 192 ? 16.935 -1.803 -5.830 1.00 91.50 192 ASN A O 1
ATOM 1511 N N . THR A 1 193 ? 17.766 -3.705 -6.679 1.00 91.38 193 THR A N 1
ATOM 1512 C CA . THR A 1 193 ? 18.941 -3.091 -7.312 1.00 91.38 193 THR A CA 1
ATOM 1513 C C . THR A 1 193 ? 18.552 -2.065 -8.372 1.00 91.38 193 THR A C 1
ATOM 1515 O O . THR A 1 193 ? 19.219 -1.042 -8.483 1.00 91.38 193 THR A O 1
ATOM 1518 N N . GLU A 1 194 ? 17.464 -2.295 -9.105 1.00 92.00 194 GLU A N 1
ATOM 1519 C CA . GLU A 1 194 ? 16.904 -1.347 -10.068 1.00 92.00 194 GLU A CA 1
ATOM 1520 C C . GLU A 1 194 ? 16.123 -0.216 -9.371 1.00 92.00 194 GLU A C 1
ATOM 1522 O O . GLU A 1 194 ? 16.256 0.949 -9.743 1.00 92.00 194 GLU A O 1
ATOM 1527 N N . TRP A 1 195 ? 15.355 -0.540 -8.324 1.00 93.44 195 TRP A N 1
ATOM 1528 C CA . TRP A 1 195 ? 14.524 0.412 -7.565 1.00 93.44 195 TRP A CA 1
ATOM 1529 C C . TRP A 1 195 ? 15.305 1.539 -6.889 1.00 93.44 195 TRP A C 1
ATOM 1531 O O . TRP A 1 195 ? 14.840 2.673 -6.848 1.00 93.44 195 TRP A O 1
ATOM 1541 N N . VAL A 1 196 ? 16.497 1.251 -6.369 1.00 94.56 196 VAL A N 1
ATOM 1542 C CA . VAL A 1 196 ? 17.289 2.236 -5.613 1.00 94.56 196 VAL A CA 1
ATOM 1543 C C . VAL A 1 196 ? 18.083 3.212 -6.490 1.00 94.56 196 VAL A C 1
ATOM 1545 O O . VAL A 1 196 ? 18.818 4.042 -5.957 1.00 94.56 196 VAL A O 1
ATOM 1548 N N . LYS A 1 197 ? 17.993 3.112 -7.823 1.00 94.88 197 LYS A N 1
ATOM 1549 C CA . LYS A 1 197 ? 18.732 3.999 -8.734 1.00 94.88 197 LYS A CA 1
ATOM 1550 C C . LYS A 1 197 ? 18.185 5.421 -8.675 1.00 94.88 197 LYS A C 1
ATOM 1552 O O . LYS A 1 197 ? 16.977 5.625 -8.637 1.00 94.88 197 LYS A O 1
ATOM 1557 N N . LEU A 1 198 ? 19.088 6.404 -8.673 1.00 94.06 198 LEU A N 1
ATOM 1558 C CA . LEU A 1 198 ? 18.750 7.815 -8.447 1.00 94.06 198 LEU A CA 1
ATOM 1559 C C . LEU A 1 198 ? 18.636 8.611 -9.748 1.00 94.06 198 LEU A C 1
ATOM 1561 O O . LEU A 1 198 ? 18.270 9.786 -9.727 1.00 94.06 198 LEU A O 1
ATOM 1565 N N . SER A 1 199 ? 18.940 7.983 -10.883 1.00 96.25 199 SER A N 1
ATOM 1566 C CA . SER A 1 199 ? 18.836 8.598 -12.199 1.00 96.25 199 SER A CA 1
ATOM 1567 C C . SER A 1 199 ? 18.359 7.613 -13.265 1.00 96.25 199 SER A C 1
ATOM 1569 O O . SER A 1 199 ? 18.608 6.407 -13.193 1.00 96.25 199 SER A O 1
ATOM 1571 N N . ALA A 1 200 ? 17.736 8.158 -14.313 1.00 95.69 200 ALA A N 1
ATOM 1572 C CA . ALA A 1 200 ? 17.312 7.388 -15.480 1.00 95.69 200 ALA A CA 1
ATOM 1573 C C . ALA A 1 200 ? 18.484 6.673 -16.173 1.00 95.69 200 ALA A C 1
ATOM 1575 O O . ALA A 1 200 ? 18.312 5.564 -16.671 1.00 95.69 200 ALA A O 1
ATOM 1576 N N . ALA A 1 201 ? 19.674 7.285 -16.189 1.00 95.94 201 ALA A N 1
ATOM 1577 C CA . ALA A 1 201 ? 20.861 6.704 -16.813 1.00 95.94 201 ALA A CA 1
ATOM 1578 C C . ALA A 1 201 ? 21.352 5.459 -16.058 1.00 95.94 201 ALA A C 1
ATOM 1580 O O . ALA A 1 201 ? 21.588 4.420 -16.670 1.00 95.94 201 ALA A O 1
ATOM 1581 N N . GLU A 1 202 ? 21.450 5.531 -14.727 1.00 95.94 202 GLU A N 1
ATOM 1582 C CA . GLU A 1 202 ? 21.850 4.386 -13.899 1.00 95.94 202 GLU A CA 1
ATOM 1583 C C . GLU A 1 202 ? 20.825 3.247 -13.953 1.00 95.94 202 GLU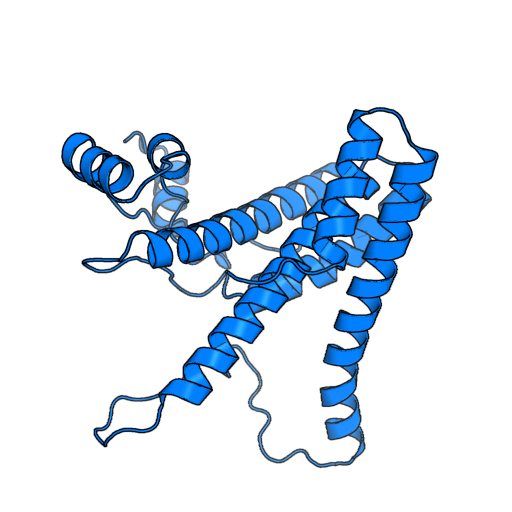 A C 1
ATOM 1585 O O . GLU A 1 202 ? 21.195 2.070 -13.979 1.00 95.94 202 GLU A O 1
ATOM 1590 N N . TRP A 1 203 ? 19.536 3.594 -13.973 1.00 94.88 203 TRP A N 1
ATOM 1591 C CA . TRP A 1 203 ? 18.436 2.648 -14.141 1.00 94.88 203 TRP A CA 1
ATOM 1592 C C . TRP A 1 203 ? 18.525 1.908 -15.479 1.00 94.88 203 TRP A C 1
ATOM 1594 O O . TRP A 1 203 ? 18.529 0.676 -15.508 1.00 94.88 203 TRP A O 1
ATOM 1604 N N . GLN A 1 204 ? 18.687 2.651 -16.576 1.00 93.25 204 GLN A N 1
ATOM 1605 C CA . GLN A 1 204 ? 18.797 2.093 -17.921 1.00 93.25 204 GLN A CA 1
ATOM 1606 C C . GLN A 1 204 ? 20.034 1.192 -18.057 1.00 93.25 204 GLN A C 1
ATOM 1608 O O . GLN A 1 204 ? 19.922 0.062 -18.526 1.00 93.25 204 GLN A O 1
ATOM 1613 N N . HIS A 1 205 ? 21.190 1.639 -17.557 1.00 93.81 205 HIS A N 1
ATOM 1614 C CA . HIS A 1 205 ? 22.420 0.844 -17.559 1.00 93.81 205 HIS A CA 1
ATOM 1615 C C . HIS A 1 205 ? 22.268 -0.478 -16.786 1.00 93.81 205 HIS A C 1
ATOM 1617 O O . HIS A 1 205 ? 22.766 -1.523 -17.209 1.00 93.81 205 HIS A O 1
ATOM 1623 N N . THR A 1 206 ? 21.541 -0.455 -15.665 1.00 92.62 206 THR A N 1
ATOM 1624 C CA . THR A 1 206 ? 21.268 -1.660 -14.864 1.00 92.62 206 THR A CA 1
ATOM 1625 C C . THR A 1 206 ? 20.416 -2.660 -15.643 1.00 92.62 206 THR A C 1
ATOM 1627 O O . THR A 1 206 ? 20.721 -3.850 -15.634 1.00 92.62 206 THR A O 1
ATOM 1630 N N . ARG A 1 207 ? 19.396 -2.189 -16.373 1.00 90.50 207 ARG A N 1
ATOM 1631 C CA . ARG A 1 207 ? 18.560 -3.039 -17.238 1.00 90.50 207 ARG A CA 1
ATOM 1632 C C . ARG A 1 207 ? 19.335 -3.651 -18.397 1.00 90.50 207 ARG A C 1
ATOM 1634 O O . ARG A 1 207 ? 19.109 -4.806 -18.735 1.00 90.50 207 ARG A O 1
ATOM 1641 N N . GLU A 1 208 ? 20.240 -2.888 -18.998 1.00 90.75 208 GLU A N 1
ATOM 1642 C CA . GLU A 1 208 ? 21.089 -3.369 -20.093 1.00 90.75 208 GLU A CA 1
ATOM 1643 C C . GLU A 1 208 ? 22.089 -4.428 -19.618 1.00 90.75 208 GLU A C 1
ATOM 1645 O O . GLU A 1 208 ? 22.353 -5.388 -20.333 1.00 90.75 208 GLU A O 1
ATOM 1650 N N . THR A 1 209 ? 22.608 -4.280 -18.397 1.00 90.06 209 THR A N 1
ATOM 1651 C CA . THR A 1 209 ? 23.626 -5.184 -17.841 1.00 90.06 209 THR A CA 1
ATOM 1652 C C . THR A 1 209 ? 23.023 -6.465 -17.268 1.00 90.06 209 THR A C 1
ATOM 1654 O O . THR A 1 209 ? 23.550 -7.551 -17.488 1.00 90.06 209 THR A O 1
ATOM 1657 N N . CYS A 1 210 ? 21.933 -6.350 -16.506 1.00 84.50 210 CYS A N 1
ATOM 1658 C CA . CYS A 1 210 ? 21.331 -7.476 -15.788 1.00 84.50 210 CYS A CA 1
ATOM 1659 C C . CYS A 1 210 ? 20.166 -8.129 -16.544 1.00 84.50 210 CYS A C 1
ATOM 1661 O O . CYS A 1 210 ? 19.672 -9.169 -16.116 1.00 84.50 210 CYS A O 1
ATOM 1663 N N . GLY A 1 211 ? 19.711 -7.519 -17.639 1.00 81.94 211 GLY A N 1
ATOM 1664 C CA . GLY A 1 211 ? 18.453 -7.877 -18.277 1.00 81.94 211 GLY A CA 1
ATOM 1665 C C . GLY A 1 211 ? 17.241 -7.442 -17.451 1.00 81.94 211 GLY A C 1
ATOM 1666 O O . GLY A 1 211 ? 17.328 -7.067 -16.280 1.00 81.94 211 GLY A O 1
ATOM 1667 N N . HIS A 1 212 ? 16.075 -7.489 -18.086 1.00 81.19 212 HIS A N 1
ATOM 1668 C CA . HIS A 1 212 ? 14.797 -7.278 -17.425 1.00 81.19 212 HIS A CA 1
ATOM 1669 C C . HIS A 1 212 ? 13.779 -8.276 -17.976 1.00 81.19 212 HIS A C 1
ATOM 1671 O O . HIS A 1 212 ? 13.502 -8.287 -19.173 1.00 81.19 212 HIS A O 1
ATOM 1677 N N . THR A 1 213 ? 13.178 -9.048 -17.068 1.00 84.00 213 THR A N 1
ATOM 1678 C CA . THR A 1 213 ? 12.040 -9.926 -17.359 1.00 84.00 213 THR A CA 1
ATOM 1679 C C . THR A 1 213 ? 10.875 -9.577 -16.437 1.00 84.00 213 THR A C 1
ATOM 1681 O O . THR A 1 213 ? 11.044 -9.556 -15.215 1.00 84.00 213 THR A O 1
ATOM 1684 N N . GLU A 1 214 ? 9.705 -9.270 -17.002 1.00 88.88 214 GLU A N 1
ATOM 1685 C CA . GLU A 1 214 ? 8.456 -9.197 -16.233 1.00 88.88 214 GLU A CA 1
ATOM 1686 C C . GLU A 1 214 ? 8.036 -10.614 -15.827 1.00 88.88 214 GLU A C 1
ATOM 1688 O O . GLU A 1 214 ? 8.137 -11.560 -16.608 1.00 88.88 214 GLU A O 1
ATOM 1693 N N . ARG A 1 215 ? 7.587 -10.780 -14.582 1.00 91.06 215 ARG A N 1
ATOM 1694 C CA . ARG A 1 215 ? 7.184 -12.087 -14.046 1.00 91.06 215 ARG A CA 1
ATOM 1695 C C . ARG A 1 215 ? 5.801 -11.988 -13.437 1.00 91.06 215 ARG A C 1
ATOM 1697 O O . ARG A 1 215 ? 5.633 -11.305 -12.436 1.00 91.06 215 ARG A O 1
ATOM 1704 N N . HIS A 1 216 ? 4.810 -12.673 -13.996 1.00 94.31 216 HIS A N 1
ATOM 1705 C CA . HIS A 1 216 ? 3.445 -12.633 -13.465 1.00 94.31 216 HIS A CA 1
ATOM 1706 C C . HIS A 1 216 ? 3.314 -13.412 -12.157 1.00 94.31 216 HIS A C 1
ATOM 1708 O O . HIS A 1 216 ? 3.718 -14.573 -12.089 1.00 94.31 216 HIS A O 1
ATOM 1714 N N . PHE A 1 217 ? 2.665 -12.820 -11.150 1.00 95.81 217 PHE A N 1
ATOM 1715 C CA . PHE A 1 217 ? 2.470 -13.453 -9.842 1.00 95.81 217 PHE A CA 1
ATOM 1716 C C . PHE A 1 217 ? 1.860 -14.860 -9.950 1.00 95.81 217 PHE A C 1
ATOM 1718 O O . PHE A 1 217 ? 2.383 -15.795 -9.352 1.00 95.81 217 PHE A O 1
ATOM 1725 N N . GLN A 1 218 ? 0.801 -15.032 -10.750 1.00 95.56 218 GLN A N 1
ATOM 1726 C CA . GLN A 1 218 ? 0.111 -16.323 -10.887 1.00 95.56 218 GLN A CA 1
ATOM 1727 C C . GLN A 1 218 ? 0.993 -17.414 -11.509 1.00 95.56 218 GLN A C 1
ATOM 1729 O O . GLN A 1 218 ? 0.952 -18.557 -11.056 1.00 95.56 218 GLN A O 1
ATOM 1734 N N . SER A 1 219 ? 1.810 -17.067 -12.512 1.00 94.19 219 SER A N 1
ATOM 1735 C CA . SER A 1 219 ? 2.735 -18.025 -13.141 1.00 94.19 219 SER A CA 1
ATOM 1736 C C . SER A 1 219 ? 3.769 -18.499 -12.131 1.00 94.19 219 SER A C 1
ATOM 1738 O O . SER A 1 219 ? 3.920 -19.696 -11.897 1.00 94.19 219 SER A O 1
ATOM 1740 N N . ILE A 1 220 ? 4.403 -17.543 -11.449 1.00 94.62 220 ILE A N 1
ATOM 1741 C CA . ILE A 1 220 ? 5.448 -17.822 -10.468 1.00 94.62 220 ILE A CA 1
ATOM 1742 C C . ILE A 1 220 ? 4.897 -18.605 -9.278 1.00 94.62 220 ILE A C 1
ATOM 1744 O O . ILE A 1 220 ? 5.532 -19.554 -8.821 1.00 94.62 220 ILE A O 1
ATOM 1748 N N . LEU A 1 221 ? 3.697 -18.267 -8.802 1.00 94.75 221 LEU A N 1
ATOM 1749 C CA . LEU A 1 221 ? 3.034 -19.020 -7.744 1.00 94.75 221 LEU A CA 1
ATOM 1750 C C . LEU A 1 221 ? 2.768 -20.466 -8.184 1.00 94.75 221 LEU A C 1
ATOM 1752 O O . LEU A 1 221 ? 3.091 -21.391 -7.443 1.00 94.75 221 LEU A O 1
ATOM 1756 N N . SER A 1 222 ? 2.246 -20.676 -9.397 1.00 94.69 222 SER A N 1
ATOM 1757 C CA . SER A 1 222 ? 2.006 -22.017 -9.943 1.00 94.69 222 SER A CA 1
ATOM 1758 C C . SER A 1 222 ? 3.293 -22.833 -10.080 1.00 94.69 222 SER A C 1
ATOM 1760 O O . SER A 1 222 ? 3.299 -24.019 -9.755 1.00 94.69 222 SER A O 1
ATOM 1762 N N . GLU A 1 223 ? 4.379 -22.222 -10.552 1.00 94.56 223 GLU A N 1
ATOM 1763 C CA . GLU A 1 223 ? 5.689 -22.866 -10.666 1.00 94.56 223 GLU A CA 1
ATOM 1764 C C . GLU A 1 223 ? 6.265 -23.238 -9.299 1.00 94.56 223 GLU A C 1
ATOM 1766 O O . GLU A 1 223 ? 6.697 -24.376 -9.112 1.00 94.56 223 GLU A O 1
ATOM 1771 N N . THR A 1 224 ? 6.181 -22.321 -8.333 1.00 93.25 224 THR A N 1
ATOM 1772 C CA . THR A 1 224 ? 6.633 -22.541 -6.953 1.00 93.25 224 THR A CA 1
ATOM 1773 C C . THR A 1 224 ? 5.851 -23.680 -6.298 1.00 93.25 224 THR A C 1
ATOM 1775 O O . THR A 1 224 ? 6.437 -24.574 -5.693 1.00 93.25 224 THR A O 1
ATOM 1778 N N . MET A 1 225 ? 4.522 -23.700 -6.457 1.00 92.19 225 MET A N 1
ATOM 1779 C CA . MET A 1 225 ? 3.665 -24.769 -5.930 1.00 92.19 225 MET A CA 1
ATOM 1780 C C . MET A 1 225 ? 3.929 -26.127 -6.592 1.00 92.19 225 MET A C 1
ATOM 1782 O O . MET A 1 225 ? 3.697 -27.161 -5.972 1.00 92.19 225 MET A O 1
ATOM 1786 N N . ALA A 1 226 ? 4.437 -26.136 -7.827 1.00 95.00 226 ALA A N 1
ATOM 1787 C CA . ALA A 1 226 ? 4.870 -27.343 -8.525 1.00 95.00 226 ALA A CA 1
ATOM 1788 C C . ALA A 1 226 ? 6.293 -27.798 -8.136 1.00 95.00 226 ALA A C 1
ATOM 1790 O O . ALA A 1 226 ? 6.781 -28.785 -8.684 1.00 95.00 226 ALA A O 1
ATOM 1791 N N . GLY A 1 227 ? 6.971 -27.088 -7.225 1.00 90.75 227 GLY A N 1
ATOM 1792 C CA . GLY A 1 227 ? 8.337 -27.396 -6.797 1.00 90.75 227 GLY A CA 1
ATOM 1793 C C . GLY A 1 227 ? 9.407 -27.090 -7.848 1.00 90.75 227 GLY A C 1
ATOM 1794 O O . GLY A 1 227 ? 10.505 -27.638 -7.767 1.00 90.75 227 GLY A O 1
ATOM 1795 N N . ARG A 1 228 ? 9.101 -26.255 -8.851 1.00 90.19 228 ARG A N 1
ATOM 1796 C CA . ARG A 1 228 ? 10.092 -25.805 -9.837 1.00 90.19 228 ARG A CA 1
ATOM 1797 C C . ARG A 1 228 ? 10.957 -24.702 -9.238 1.00 90.19 228 ARG A C 1
ATOM 1799 O O . ARG A 1 228 ? 10.467 -23.880 -8.468 1.00 90.19 228 ARG A O 1
ATOM 1806 N N . ASP A 1 229 ? 12.234 -24.689 -9.608 1.00 80.44 229 ASP A N 1
ATOM 1807 C CA . ASP A 1 229 ? 13.130 -23.599 -9.237 1.00 80.44 229 ASP A CA 1
ATOM 1808 C C . ASP A 1 229 ? 12.732 -22.336 -10.012 1.00 80.44 229 ASP A C 1
ATOM 1810 O O . ASP A 1 229 ? 12.596 -22.365 -11.235 1.00 80.44 229 ASP A O 1
ATOM 1814 N N . VAL A 1 230 ? 12.498 -21.248 -9.279 1.00 77.56 230 VAL A N 1
ATOM 1815 C CA . VAL A 1 230 ? 12.073 -19.945 -9.817 1.00 77.56 230 VAL A CA 1
ATOM 1816 C C . VAL A 1 230 ? 13.189 -18.898 -9.673 1.00 77.56 230 VAL A C 1
ATOM 1818 O O . VAL A 1 230 ? 12.955 -17.681 -9.734 1.00 77.56 230 VAL A O 1
ATOM 1821 N N . SER A 1 231 ? 14.415 -19.368 -9.436 1.00 67.31 231 SER A N 1
ATOM 1822 C CA . SER A 1 231 ? 15.599 -18.521 -9.357 1.00 67.31 231 SER A CA 1
ATOM 1823 C C . SER A 1 231 ? 15.832 -17.782 -10.685 1.00 67.31 231 SER A C 1
ATOM 1825 O O . SER A 1 231 ? 15.627 -18.366 -11.751 1.00 67.31 231 SER A O 1
ATOM 1827 N N . PRO A 1 232 ? 16.188 -16.485 -10.632 1.00 57.72 232 PRO A N 1
ATOM 1828 C CA . PRO A 1 232 ? 16.547 -15.708 -11.814 1.00 57.72 232 PRO A CA 1
ATOM 1829 C C . PRO A 1 232 ? 17.881 -16.149 -12.427 1.00 57.72 232 PRO A C 1
ATOM 1831 O O . PRO A 1 232 ? 18.744 -16.658 -11.676 1.00 57.72 232 PRO A O 1
#

InterPro domains:
  IPR007219 Xylanolytic transcriptional activator, regulatory domain [PF04082] (6-218)
  IPR051059 Transcription factor verF-like [PTHR40626] (5-207)

Organism: NCBI:txid1517512

Foldseek 3Di:
DQDQDQLLVLLVVLVVCVVVVVPVSSVVSLVVSVVVLVVVVVVVVVVVVVCVVVVVPPDDDDDDPPPDDDDDDDDDDDCVVVVVVVVSVLVVLLSSLSSLLSSLVVQCPDDPVSVVVSVVSLLVNLVSLVVNPQQNELDDDDDDQPVRVLVSLSNQVSSVSSQVVQVVSCVVVVHDRSDDQNSGFYWHHDDVCLVPDPDRVSNVVCCVVVPDDTHTSVVLVVCVVVVHDPDD

Sequence (232 aa):
MDTLAPELLLAMTGIGAFFRMEKKKGYELYLASKKIVTHHLEQRSRMPIVGLAMGSASRLQPGIHALNSINIEHGTENDGSFFALDKCLSSRTLQILQTLIILMAMATWADVPAVHDALAMGSQLAMLTRELGLSQPDEIIGRCSWVDWIHREQRRRTLFVSYIFLNLTSITFDVPPLLVNNEIRLSLPHCNTEWVKLSAAEWQHTRETCGHTERHFQSILSETMAGRDVSP

pLDDT: mean 84.82, std 17.09, range [33.97, 98.12]